Protein AF-0000000079330881 (afdb_homodimer)

Foldseek 3Di:
DPPPPPPPPPPCPLVQPCPPPVDPPPPPPPPPPPPPPPDVQAFDADDFPDDAADDPVPAAKWFFDEWFADPVPDDPPDHSHDDDFQFGMWGAHPPFWTFDTQGVPDGTPRPHTDPQWTDHVQWIAGNPSNDTWGWDWDDDPNWIKIWTWDCDCCCRVVNDGTITTIIGGDD/DPPPPPPPPPPPPLVQPPPPPVDPPPPPPPPPPPPPPPDVQAFDADDFPDDAADDPVPAAKWFFDEWFADPVPDDPPDHSHPDDFQFGMWGAHPPFWTFDTQGVPDGTPRPHTDPQWTDHVQWIAGNPSNDTWGWDWDDDPNWIKIWTFDCDCCCRVVNDGTITTIIGGDD

Structure (mmCIF, N/CA/C/O backbone):
data_AF-0000000079330881-model_v1
#
loop_
_entity.id
_entity.type
_entity.pdbx_description
1 polymer 'Uncharacterized protein'
#
loop_
_atom_site.group_PDB
_atom_site.id
_atom_site.type_symbol
_atom_site.label_atom_id
_atom_site.label_alt_id
_atom_site.label_comp_id
_atom_site.label_asym_id
_atom_site.label_entity_id
_atom_site.label_seq_id
_atom_site.pdbx_PDB_ins_code
_atom_site.Cartn_x
_atom_site.Cartn_y
_atom_site.Cartn_z
_atom_site.occupancy
_atom_site.B_iso_or_equiv
_atom_site.auth_seq_id
_atom_site.auth_comp_id
_atom_site.auth_asym_id
_atom_site.auth_atom_id
_atom_site.pdbx_PDB_model_num
ATOM 1 N N . MET A 1 1 ? -28.094 53.656 -13.836 1 27.55 1 MET A N 1
ATOM 2 C CA . MET A 1 1 ? -26.906 53.156 -14.539 1 27.55 1 MET A CA 1
ATOM 3 C C . MET A 1 1 ? -26.5 51.781 -14.055 1 27.55 1 MET A C 1
ATOM 5 O O . MET A 1 1 ? -26.219 51.594 -12.867 1 27.55 1 MET A O 1
ATOM 9 N N . ILE A 1 2 ? -27 50.656 -14.68 1 33.59 2 ILE A N 1
ATOM 10 C CA . ILE A 1 2 ? -27.016 49.219 -14.352 1 33.59 2 ILE A CA 1
ATOM 11 C C . ILE A 1 2 ? -25.609 48.656 -14.469 1 33.59 2 ILE A C 1
ATOM 13 O O . ILE A 1 2 ? -25.016 48.656 -15.555 1 33.59 2 ILE A O 1
ATOM 17 N N . LYS A 1 3 ? -24.719 48.844 -13.461 1 29.86 3 LYS A N 1
ATOM 18 C CA . LYS A 1 3 ? -23.344 48.375 -13.516 1 29.86 3 LYS A CA 1
ATOM 19 C C . LYS A 1 3 ? -23.266 46.906 -13.891 1 29.86 3 LYS A C 1
ATOM 21 O O . LYS A 1 3 ? -24.016 46.094 -13.352 1 29.86 3 LYS A O 1
ATOM 26 N N . ASP A 1 4 ? -22.844 46.562 -15.086 1 28.25 4 ASP A N 1
ATOM 27 C CA . ASP A 1 4 ? -22.531 45.281 -15.711 1 28.25 4 ASP A CA 1
ATOM 28 C C . ASP A 1 4 ? -21.594 44.469 -14.836 1 28.25 4 ASP A C 1
ATOM 30 O O . ASP A 1 4 ? -20.484 44.906 -14.508 1 28.25 4 ASP A O 1
ATOM 34 N N . PHE A 1 5 ? -22.078 43.781 -13.805 1 29.73 5 PHE A N 1
ATOM 35 C CA . PHE A 1 5 ? -21.391 42.812 -12.969 1 29.73 5 PHE A CA 1
ATOM 36 C C . PHE A 1 5 ? -20.625 41.812 -13.812 1 29.73 5 PHE A C 1
ATOM 38 O O . PHE A 1 5 ? -21.219 41 -14.555 1 29.73 5 PHE A O 1
ATOM 45 N N . LYS A 1 6 ? -19.469 42.219 -14.375 1 26.97 6 LYS A N 1
ATOM 46 C CA . LYS A 1 6 ? -18.547 41.344 -15.07 1 26.97 6 LYS A CA 1
ATOM 47 C C . LYS A 1 6 ? -18.281 40.062 -14.258 1 26.97 6 LYS A C 1
ATOM 49 O O . LYS A 1 6 ? -17.719 40.156 -13.164 1 26.97 6 LYS A O 1
ATOM 54 N N . LYS A 1 7 ? -19.172 39.125 -14.266 1 29.62 7 LYS A N 1
ATOM 55 C CA . LYS A 1 7 ? -19.016 37.781 -13.695 1 29.62 7 LYS A CA 1
ATOM 56 C C . LYS A 1 7 ? -17.703 37.125 -14.156 1 29.62 7 LYS A C 1
ATOM 58 O O . LYS A 1 7 ? -17.5 36.906 -15.344 1 29.62 7 LYS A O 1
ATOM 63 N N . SER A 1 8 ? -16.531 37.656 -13.625 1 28.62 8 SER A N 1
ATOM 64 C CA . SER A 1 8 ? -15.281 36.938 -13.859 1 28.62 8 SER A CA 1
ATOM 65 C C . SER A 1 8 ? -15.445 35.438 -13.594 1 28.62 8 SER A C 1
ATOM 67 O O . SER A 1 8 ? -15.914 35.031 -12.531 1 28.62 8 SER A O 1
ATOM 69 N N . THR A 1 9 ? -15.898 34.75 -14.555 1 27.34 9 THR A N 1
ATOM 70 C CA . THR A 1 9 ? -15.953 33.281 -14.594 1 27.34 9 THR A CA 1
ATOM 71 C C . THR A 1 9 ? -14.609 32.688 -14.18 1 27.34 9 THR A C 1
ATOM 73 O O . THR A 1 9 ? -13.617 32.812 -14.898 1 27.34 9 THR A O 1
ATOM 76 N N . LYS A 1 10 ? -14.219 32.969 -12.93 1 28.72 10 LYS A N 1
ATOM 77 C CA . LYS A 1 10 ? -13.062 32.219 -12.445 1 28.72 10 LYS A CA 1
ATOM 78 C C . LYS A 1 10 ? -13.156 30.75 -12.82 1 28.72 10 LYS A C 1
ATOM 80 O O . LYS A 1 10 ? -14.133 30.078 -12.477 1 28.72 10 LYS A O 1
ATOM 85 N N . ARG A 1 11 ? -12.75 30.516 -14.008 1 26.64 11 ARG A N 1
ATOM 86 C CA . ARG A 1 11 ? -12.516 29.141 -14.453 1 26.64 11 ARG A CA 1
ATOM 87 C C . ARG A 1 11 ? -11.734 28.344 -13.406 1 26.64 11 ARG A C 1
ATOM 89 O O . ARG A 1 11 ? -10.594 28.688 -13.094 1 26.64 11 ARG A O 1
ATOM 96 N N . LEU A 1 12 ? -12.461 28.016 -12.344 1 23.44 12 LEU A N 1
ATOM 97 C CA . LEU A 1 12 ? -11.898 27.047 -11.398 1 23.44 12 LEU A CA 1
ATOM 98 C C . LEU A 1 12 ? -11.305 25.859 -12.133 1 23.44 12 LEU A C 1
ATOM 100 O O . LEU A 1 12 ? -12.016 25.141 -12.836 1 23.44 12 LEU A O 1
ATOM 104 N N . TYR A 1 13 ? -10.203 26.188 -12.719 1 22.25 13 TYR A N 1
ATOM 105 C CA . TYR A 1 13 ? -9.43 25.047 -13.234 1 22.25 13 TYR A CA 1
ATOM 106 C C . TYR A 1 13 ? -9.203 24 -12.148 1 22.25 13 TYR A C 1
ATOM 108 O O . TYR A 1 13 ? -8.562 24.281 -11.141 1 22.25 13 TYR A O 1
ATOM 116 N N . ALA A 1 14 ? -10.344 23.484 -11.703 1 22.33 14 ALA A N 1
ATOM 117 C CA . ALA A 1 14 ? -10.156 22.344 -10.82 1 22.33 14 ALA A CA 1
ATOM 118 C C . ALA A 1 14 ? -9.164 21.344 -11.414 1 22.33 14 ALA A C 1
ATOM 120 O O . ALA A 1 14 ? -9.367 20.844 -12.516 1 22.33 14 ALA A O 1
ATOM 121 N N . LEU A 1 15 ? -7.934 21.641 -11.25 1 21.62 15 LEU A N 1
ATOM 122 C CA . LEU A 1 15 ? -6.859 20.703 -11.539 1 21.62 15 LEU A CA 1
ATOM 123 C C . LEU A 1 15 ? -7.176 19.328 -10.961 1 21.62 15 LEU A C 1
ATOM 125 O O . LEU A 1 15 ? -7.344 19.188 -9.75 1 21.62 15 LEU A O 1
ATOM 129 N N . ALA A 1 16 ? -8.125 18.656 -11.602 1 23.44 16 ALA A N 1
ATOM 130 C CA . ALA A 1 16 ? -8.391 17.25 -11.305 1 23.44 16 ALA A CA 1
ATOM 131 C C . ALA A 1 16 ? -7.094 16.484 -11.047 1 23.44 16 ALA A C 1
ATOM 133 O O . ALA A 1 16 ? -6.168 16.516 -11.859 1 23.44 16 ALA A O 1
ATOM 134 N N . ALA A 1 17 ? -6.707 16.5 -9.883 1 24.16 17 ALA A N 1
ATOM 135 C CA . ALA A 1 17 ? -5.652 15.586 -9.445 1 24.16 17 ALA A CA 1
ATOM 136 C C . ALA A 1 17 ? -5.852 14.195 -10.031 1 24.16 17 ALA A C 1
ATOM 138 O O . ALA A 1 17 ? -6.93 13.609 -9.906 1 24.16 17 ALA A O 1
ATOM 139 N N . ALA A 1 18 ? -5.293 14.016 -11.141 1 24.94 18 ALA A N 1
ATOM 140 C CA . ALA A 1 18 ? -5.25 12.758 -11.883 1 24.94 18 ALA A CA 1
ATOM 141 C C . ALA A 1 18 ? -4.926 11.594 -10.953 1 24.94 18 ALA A C 1
ATOM 143 O O . ALA A 1 18 ? -3.83 11.523 -10.391 1 24.94 18 ALA A O 1
ATOM 144 N N . CYS A 1 19 ? -5.82 11.234 -10.039 1 24.98 19 CYS A N 1
ATOM 145 C CA . CYS A 1 19 ? -5.695 9.891 -9.5 1 24.98 19 CYS A CA 1
ATOM 146 C C . CYS A 1 19 ? -5.441 8.875 -10.609 1 24.98 19 CYS A C 1
ATOM 148 O O . CYS A 1 19 ? -6.184 8.828 -11.594 1 24.98 19 CYS A O 1
ATOM 150 N N . LEU A 1 20 ? -4.188 8.555 -10.766 1 27.09 20 LEU A N 1
ATOM 151 C CA . LEU A 1 20 ? -3.771 7.523 -11.711 1 27.09 20 LEU A CA 1
ATOM 152 C C . LEU A 1 20 ? -4.676 6.297 -11.617 1 27.09 20 LEU A C 1
ATOM 154 O O . LEU A 1 20 ? -4.43 5.402 -10.805 1 27.09 20 LEU A O 1
ATOM 158 N N . ILE A 1 21 ? -5.988 6.473 -11.469 1 26.8 21 ILE A N 1
ATOM 159 C CA . ILE A 1 21 ? -6.793 5.297 -11.797 1 26.8 21 ILE A CA 1
ATOM 160 C C . ILE A 1 21 ? -6.57 4.91 -13.258 1 26.8 21 ILE A C 1
ATOM 162 O O . ILE A 1 21 ? -6.754 5.73 -14.156 1 26.8 21 ILE A O 1
ATOM 166 N N . ILE A 1 22 ? -5.805 3.838 -13.5 1 27.41 22 ILE A N 1
ATOM 167 C CA . ILE A 1 22 ? -5.625 3.268 -14.836 1 27.41 22 ILE A CA 1
ATOM 168 C C . ILE A 1 22 ? -6.988 2.98 -15.461 1 27.41 22 ILE A C 1
ATOM 170 O O . ILE A 1 22 ? -7.699 2.068 -15.023 1 27.41 22 ILE A O 1
ATOM 174 N N . SER A 1 23 ? -7.895 3.898 -15.594 1 25.72 23 SER A N 1
ATOM 175 C CA . SER A 1 23 ? -9.055 3.588 -16.438 1 25.72 23 SER A CA 1
ATOM 176 C C . SER A 1 23 ? -8.625 3.18 -17.844 1 25.72 23 SER A C 1
ATOM 178 O O . SER A 1 23 ? -7.695 3.76 -18.406 1 25.72 23 SER A O 1
ATOM 180 N N . GLY A 1 24 ? -8.922 1.934 -18.328 1 25.19 24 GLY A N 1
ATOM 181 C CA . GLY A 1 24 ? -8.773 1.275 -19.625 1 25.19 24 GLY A CA 1
ATOM 182 C C . GLY A 1 24 ? -9.359 2.074 -20.766 1 25.19 24 GLY A C 1
ATOM 183 O O . GLY A 1 24 ? -9.578 1.539 -21.859 1 25.19 24 GLY A O 1
ATOM 184 N N . GLY A 1 25 ? -9.914 3.197 -20.672 1 25.84 25 GLY A N 1
ATOM 185 C CA . GLY A 1 25 ? -10.305 3.656 -21.984 1 25.84 25 GLY A CA 1
ATOM 186 C C . GLY A 1 25 ? -9.133 3.797 -22.938 1 25.84 25 GLY A C 1
ATOM 187 O O . GLY A 1 25 ? -8.102 4.375 -22.594 1 25.84 25 GLY A O 1
ATOM 188 N N . ALA A 1 26 ? -8.961 2.869 -24.016 1 25.66 26 ALA A N 1
ATOM 189 C CA . ALA A 1 26 ? -8.156 2.867 -25.234 1 25.66 26 ALA A CA 1
ATOM 190 C C . ALA A 1 26 ? -8.227 4.219 -25.938 1 25.66 26 ALA A C 1
ATOM 192 O O . ALA A 1 26 ? -8.945 4.375 -26.922 1 25.66 26 ALA A O 1
ATOM 193 N N . SER A 1 27 ? -8.562 5.305 -25.438 1 25.41 27 SER A N 1
ATOM 194 C CA . SER A 1 27 ? -8.242 6.258 -26.5 1 25.41 27 SER A CA 1
ATOM 195 C C . SER A 1 27 ? -6.777 6.164 -26.906 1 25.41 27 SER A C 1
ATOM 197 O O . SER A 1 27 ? -5.898 6.031 -26.047 1 25.41 27 SER A O 1
ATOM 199 N N . LEU A 1 28 ? -6.359 5.758 -28.297 1 24.8 28 LEU A N 1
ATOM 200 C CA . LEU A 1 28 ? -5.191 5.719 -29.172 1 24.8 28 LEU A CA 1
ATOM 201 C C . LEU A 1 28 ? -4.32 6.957 -28.969 1 24.8 28 LEU A C 1
ATOM 203 O O . LEU A 1 28 ? -4.207 7.793 -29.859 1 24.8 28 LEU A O 1
ATOM 207 N N . ILE A 1 29 ? -4.555 7.828 -28.094 1 24.44 29 ILE A N 1
ATOM 208 C CA . ILE A 1 29 ? -3.545 8.867 -28.281 1 24.44 29 ILE A CA 1
ATOM 209 C C . ILE A 1 29 ? -2.15 8.258 -28.156 1 24.44 29 ILE A C 1
ATOM 211 O O . ILE A 1 29 ? -1.917 7.398 -27.297 1 24.44 29 ILE A O 1
ATOM 215 N N . GLY A 1 30 ? -1.282 8.211 -29.266 1 25.12 30 GLY A N 1
ATOM 216 C CA . GLY A 1 30 ? 0.153 8.039 -29.422 1 25.12 30 GLY A CA 1
ATOM 217 C C . GLY A 1 30 ? 0.945 8.5 -28.203 1 25.12 30 GLY A C 1
ATOM 218 O O . GLY A 1 30 ? 1.496 9.602 -28.203 1 25.12 30 GLY A O 1
ATOM 219 N N . ALA A 1 31 ? 0.307 8.516 -27.094 1 25.31 31 ALA A N 1
ATOM 220 C CA . ALA A 1 31 ? 1.157 9.031 -26.016 1 25.31 31 ALA A CA 1
ATOM 221 C C . ALA A 1 31 ? 2.416 8.18 -25.859 1 25.31 31 ALA A C 1
ATOM 223 O O . ALA A 1 31 ? 2.338 6.953 -25.766 1 25.31 31 ALA A O 1
ATOM 224 N N . LYS A 1 32 ? 3.5 8.602 -26.453 1 24.58 32 LYS A N 1
ATOM 225 C CA . LYS A 1 32 ? 4.879 8.164 -26.234 1 24.58 32 LYS A CA 1
ATOM 226 C C . LYS A 1 32 ? 5.125 7.797 -24.781 1 24.58 32 LYS A C 1
ATOM 228 O O . LYS A 1 32 ? 4.953 8.625 -23.891 1 24.58 32 LYS A O 1
ATOM 233 N N . VAL A 1 33 ? 4.656 6.684 -24.375 1 26.45 33 VAL A N 1
ATOM 234 C CA . VAL A 1 33 ? 5.18 6.137 -23.141 1 26.45 33 VAL A CA 1
ATOM 235 C C . VAL A 1 33 ? 6.664 6.469 -23 1 26.45 33 VAL A C 1
ATOM 237 O O . VAL A 1 33 ? 7.477 6.055 -23.828 1 26.45 33 VAL 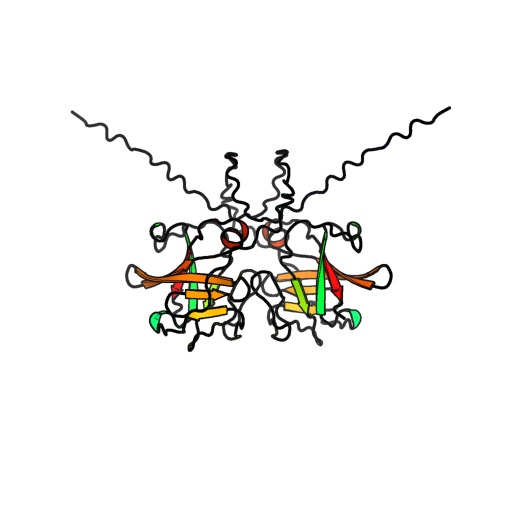A O 1
ATOM 240 N N . TYR A 1 34 ? 7.027 7.723 -22.828 1 24.56 34 TYR A N 1
ATOM 241 C CA . TYR A 1 34 ? 8.422 8.023 -22.547 1 24.56 34 TYR A CA 1
ATOM 242 C C . TYR A 1 34 ? 9 7.031 -21.531 1 24.56 34 TYR A C 1
ATOM 244 O O . TYR A 1 34 ? 8.484 6.895 -20.422 1 24.56 34 TYR A O 1
ATOM 252 N N . ALA A 1 35 ? 9.281 5.879 -21.969 1 27.31 35 ALA A N 1
ATOM 253 C CA . ALA A 1 35 ? 10.32 5.172 -21.234 1 27.31 35 ALA A CA 1
ATOM 254 C C . ALA A 1 35 ? 11.391 6.137 -20.734 1 27.31 35 ALA A C 1
ATOM 256 O O . ALA A 1 35 ? 12.164 6.684 -21.531 1 27.31 35 ALA A O 1
ATOM 257 N N . SER A 1 36 ? 11.094 7.184 -19.953 1 29.03 36 SER A N 1
ATOM 258 C CA . SER A 1 36 ? 12.258 7.941 -19.484 1 29.03 36 SER A CA 1
ATOM 259 C C . SER A 1 36 ? 13.367 7.016 -19.016 1 29.03 36 SER A C 1
ATOM 261 O O . SER A 1 36 ? 13.148 6.145 -18.172 1 29.03 36 SER A O 1
ATOM 263 N N . THR A 1 37 ? 14.172 6.406 -19.797 1 33.19 37 THR A N 1
ATOM 264 C CA . THR A 1 37 ? 15.539 6.137 -19.375 1 33.19 37 THR A CA 1
ATOM 265 C C . THR A 1 37 ? 15.969 7.102 -18.266 1 33.19 37 THR A C 1
ATOM 267 O O . THR A 1 37 ? 16.656 8.086 -18.531 1 33.19 37 THR A O 1
ATOM 270 N N . THR A 1 38 ? 15.062 7.836 -17.625 1 34.72 38 THR A N 1
ATOM 271 C CA . THR A 1 38 ? 15.703 8.758 -16.688 1 34.72 38 THR A CA 1
ATOM 272 C C . THR A 1 38 ? 16.844 8.078 -15.938 1 34.72 38 THR A C 1
ATOM 274 O O . THR A 1 38 ? 16.703 6.922 -15.523 1 34.72 38 THR A O 1
ATOM 277 N N . SER A 1 39 ? 18.062 8.516 -16.047 1 35.38 39 SER A N 1
ATOM 278 C CA . SER A 1 39 ? 19.141 8.5 -15.07 1 35.38 39 SER A CA 1
ATOM 279 C C . SER A 1 39 ? 18.625 8.164 -13.68 1 35.38 39 SER A C 1
ATOM 281 O O . SER A 1 39 ? 17.453 8.406 -13.375 1 35.38 39 SER A O 1
ATOM 283 N N . ILE A 1 40 ? 19.062 7.195 -12.992 1 41.78 40 ILE A N 1
ATOM 284 C CA . ILE A 1 40 ? 18.922 7.031 -11.555 1 41.78 40 ILE A CA 1
ATOM 285 C C . ILE A 1 40 ? 18.547 8.367 -10.914 1 41.78 40 ILE A C 1
ATOM 287 O O . ILE A 1 40 ? 19.422 9.211 -10.672 1 41.78 40 ILE A O 1
ATOM 291 N N . GLU A 1 41 ? 17.703 9.195 -11.531 1 50.38 41 GLU A N 1
ATOM 292 C CA . GLU A 1 41 ? 17.359 10.453 -10.867 1 50.38 41 GLU A CA 1
ATOM 293 C C . GLU A 1 41 ? 17.188 10.258 -9.367 1 50.38 41 GLU A C 1
ATOM 295 O O . GLU A 1 41 ? 16.609 9.258 -8.93 1 50.38 41 GLU A O 1
ATOM 300 N N . SER A 1 42 ? 18.094 10.617 -8.695 1 70 42 SER A N 1
ATOM 301 C CA . SER A 1 42 ? 18.234 10.594 -7.246 1 70 42 SER A CA 1
ATOM 302 C C . SER A 1 42 ? 16.922 10.945 -6.555 1 70 42 SER A C 1
ATOM 304 O O . SER A 1 42 ? 16.266 11.922 -6.926 1 70 42 SER A O 1
ATOM 306 N N . LYS A 1 43 ? 16.234 9.945 -6.023 1 84.75 43 LYS A N 1
ATOM 307 C CA . LYS A 1 43 ? 15.078 10.141 -5.164 1 84.75 43 LYS A CA 1
ATOM 308 C C . LYS A 1 43 ? 15.312 11.273 -4.172 1 84.75 43 LYS A C 1
ATOM 310 O O . LYS A 1 43 ? 16.375 11.352 -3.547 1 84.75 43 LYS A O 1
ATOM 315 N N . ILE A 1 44 ? 14.492 12.312 -4.254 1 92.12 44 ILE A N 1
ATOM 316 C CA . ILE A 1 44 ? 14.531 13.352 -3.236 1 92.12 44 ILE A CA 1
ATOM 317 C C . ILE A 1 44 ? 14.477 12.727 -1.847 1 92.12 44 ILE A C 1
ATOM 319 O O . ILE A 1 44 ? 13.688 11.812 -1.603 1 92.12 44 ILE A O 1
ATOM 323 N N . GLN A 1 45 ? 15.391 13.125 -1.021 1 95.44 45 GLN A N 1
ATOM 324 C CA . GLN A 1 45 ? 15.406 12.711 0.377 1 95.44 45 GLN A CA 1
ATOM 325 C C . GLN A 1 45 ? 15.297 13.914 1.312 1 95.44 45 GLN A C 1
ATOM 327 O O . GLN A 1 45 ? 15.992 14.914 1.134 1 95.44 45 GLN A O 1
ATOM 332 N N . ASP A 1 46 ? 14.43 13.805 2.252 1 97.62 46 ASP A N 1
ATOM 333 C CA . ASP A 1 46 ? 14.297 14.852 3.262 1 97.62 46 ASP A CA 1
ATOM 334 C C . ASP A 1 46 ? 15.25 14.609 4.434 1 97.62 46 ASP A C 1
ATOM 336 O O . ASP A 1 46 ? 15.797 13.516 4.578 1 97.62 46 ASP A O 1
ATOM 340 N N . LYS A 1 47 ? 15.461 15.766 5.176 1 97.81 47 LYS A N 1
ATOM 341 C CA . LYS A 1 47 ? 15.945 15.562 6.539 1 97.81 47 LYS A CA 1
ATOM 342 C C . LYS A 1 47 ? 14.922 14.797 7.375 1 97.81 47 LYS A C 1
ATOM 344 O O . LYS A 1 47 ? 13.75 15.172 7.438 1 97.81 47 LYS A O 1
ATOM 349 N N . ILE A 1 48 ? 15.414 13.703 8.031 1 97.88 48 ILE A N 1
ATOM 350 C CA . ILE A 1 48 ? 14.438 12.891 8.75 1 97.88 48 ILE A CA 1
ATOM 351 C C . ILE A 1 48 ? 14.906 12.672 10.188 1 97.88 48 ILE A C 1
ATOM 353 O O . ILE A 1 48 ? 14.266 11.945 10.953 1 97.88 48 ILE A O 1
ATOM 357 N N . ASP A 1 49 ? 15.953 13.25 10.555 1 97.44 49 ASP A N 1
ATOM 358 C CA . ASP A 1 49 ? 16.516 13.031 11.883 1 97.44 49 ASP A CA 1
ATOM 359 C C . ASP A 1 49 ? 16.062 14.117 12.859 1 97.44 49 ASP A C 1
ATOM 361 O O . ASP A 1 49 ? 16.891 14.734 13.539 1 97.44 49 ASP A O 1
ATOM 365 N N . TYR A 1 50 ? 14.883 14.336 13.008 1 98.19 50 TYR A N 1
ATOM 366 C CA . TYR A 1 50 ? 14.32 15.281 13.969 1 98.19 50 TYR A CA 1
ATOM 367 C C . TYR A 1 50 ? 14.266 14.68 15.367 1 98.19 50 TYR A C 1
ATOM 369 O O . TYR A 1 50 ? 13.953 13.5 15.531 1 98.19 50 TYR A O 1
ATOM 377 N N . PRO A 1 51 ? 14.562 15.477 16.344 1 98.19 51 PRO A N 1
ATOM 378 C CA . PRO A 1 51 ? 14.25 14.992 17.688 1 98.19 51 PRO A CA 1
ATOM 379 C C . PRO A 1 51 ? 12.758 14.828 17.938 1 98.19 51 PRO A C 1
ATOM 381 O O . PRO A 1 51 ? 11.945 15.562 17.359 1 98.19 51 PRO A O 1
ATOM 384 N N . PHE A 1 52 ? 12.445 13.883 18.828 1 98.62 52 PHE A N 1
ATOM 385 C CA . PHE A 1 52 ? 11.039 13.672 19.141 1 98.62 52 PHE A CA 1
ATOM 386 C C . PHE A 1 52 ? 10.5 14.805 20 1 98.62 52 PHE A C 1
ATOM 388 O O . PHE A 1 52 ? 11.07 15.109 21.047 1 98.62 52 PHE A O 1
ATOM 395 N N . LEU A 1 53 ? 9.562 15.438 19.547 1 98.75 53 LEU A N 1
ATOM 396 C CA . LEU A 1 53 ? 8.734 16.375 20.297 1 98.75 53 LEU A CA 1
ATOM 397 C C . LEU A 1 53 ? 7.281 15.914 20.328 1 98.75 53 LEU A C 1
ATOM 399 O O . LEU A 1 53 ? 6.691 15.648 19.281 1 98.75 53 LEU A O 1
ATOM 403 N N . ASN A 1 54 ? 6.773 15.773 21.547 1 98.5 54 ASN A N 1
ATOM 404 C CA . ASN A 1 54 ? 5.41 15.273 21.688 1 98.5 54 ASN A CA 1
ATOM 405 C C . ASN A 1 54 ? 4.387 16.281 21.172 1 98.5 54 ASN A C 1
ATOM 407 O O . ASN A 1 54 ? 4.613 17.5 21.25 1 98.5 54 ASN A O 1
ATOM 411 N N . ASP A 1 55 ? 3.279 15.828 20.672 1 98.25 55 ASP A N 1
ATOM 412 C CA . ASP A 1 55 ? 2.08 16.578 20.297 1 98.25 55 ASP A CA 1
ATOM 413 C C . ASP A 1 55 ? 0.818 15.82 20.719 1 98.25 55 ASP A C 1
ATOM 415 O O . ASP A 1 55 ? 0.322 14.969 19.984 1 98.25 55 ASP A O 1
ATOM 419 N N . SER A 1 56 ? 0.339 16.172 21.828 1 97.25 56 SER A N 1
ATOM 420 C CA . SER A 1 56 ? -0.796 15.438 22.391 1 97.25 56 SER A CA 1
ATOM 421 C C . SER A 1 56 ? -2.029 15.57 21.5 1 97.25 56 SER A C 1
ATOM 423 O O . SER A 1 56 ? -2.887 14.688 21.484 1 97.25 56 SER A O 1
ATOM 425 N N . GLU A 1 57 ? -2.107 16.625 20.766 1 97 57 GLU A N 1
ATOM 426 C CA . GLU A 1 57 ? -3.26 16.844 19.891 1 97 57 GLU A CA 1
ATOM 427 C C . GLU A 1 57 ? -3.232 15.891 18.703 1 97 57 GLU A C 1
ATOM 429 O O . GLU A 1 57 ? -4.277 15.578 18.125 1 97 57 GLU A O 1
ATOM 434 N N . ALA A 1 58 ? -2.072 15.461 18.359 1 98.38 58 ALA A N 1
ATOM 435 C CA . ALA A 1 58 ? -1.927 14.625 17.156 1 98.38 58 ALA A CA 1
ATOM 436 C C . ALA A 1 58 ? -2.195 13.156 17.484 1 98.38 58 ALA A C 1
ATOM 438 O O . ALA A 1 58 ? -2.533 12.375 16.594 1 98.38 58 ALA A O 1
ATOM 439 N N . VAL A 1 59 ? -2.051 12.742 18.688 1 98.31 59 VAL A N 1
ATOM 440 C CA . VAL A 1 59 ? -2.154 11.336 19.078 1 98.31 59 VAL A CA 1
ATOM 441 C C . VAL A 1 59 ? -3.59 10.852 18.891 1 98.31 59 VAL A C 1
ATOM 443 O O . VAL A 1 59 ? -4.539 11.531 19.281 1 98.31 59 VAL A O 1
ATOM 446 N N . GLY A 1 60 ? -3.756 9.727 18.266 1 98.06 60 GLY A N 1
ATOM 447 C CA . GLY A 1 60 ? -5.059 9.141 17.984 1 98.06 60 GLY A CA 1
ATOM 448 C C . GLY A 1 60 ? -5.238 8.727 16.547 1 98.06 60 GLY A C 1
ATOM 449 O O . GLY A 1 60 ? -4.293 8.781 15.75 1 98.06 60 GLY A O 1
ATOM 450 N N . LYS A 1 61 ? -6.414 8.242 16.203 1 98.31 61 LYS A N 1
ATOM 451 C CA . LYS A 1 61 ? -6.758 7.824 14.852 1 98.31 61 LYS A CA 1
ATOM 452 C C . LYS A 1 61 ? -7.328 8.984 14.047 1 98.31 61 LYS A C 1
ATOM 454 O O . LYS A 1 61 ? -8.141 9.758 14.555 1 98.31 61 LYS A O 1
ATOM 459 N N . TRP A 1 62 ? -6.867 9.141 12.875 1 98.62 62 TRP A N 1
ATOM 460 C CA . TRP A 1 62 ? -7.316 10.148 11.922 1 98.62 62 TRP A CA 1
ATOM 461 C C . TRP A 1 62 ? -7.828 9.5 10.641 1 98.62 62 TRP A C 1
ATOM 463 O O . TRP A 1 62 ? -7.145 8.664 10.047 1 98.62 62 TRP A O 1
ATOM 473 N N . GLU A 1 63 ? -8.977 9.875 10.18 1 98.12 63 GLU A N 1
ATOM 474 C CA . GLU A 1 63 ? -9.586 9.305 8.984 1 98.12 63 GLU A CA 1
ATOM 475 C C . GLU A 1 63 ? -9.609 10.32 7.84 1 98.12 63 GLU A C 1
ATOM 477 O O . GLU A 1 63 ? -9.961 11.484 8.039 1 98.12 63 GLU A O 1
ATOM 482 N N . THR A 1 64 ? -9.258 9.828 6.645 1 98.12 64 THR A N 1
ATOM 483 C CA . THR A 1 64 ? -9.219 10.703 5.48 1 98.12 64 THR A CA 1
ATOM 484 C C . THR A 1 64 ? -10.625 11.172 5.117 1 98.12 64 THR A C 1
ATOM 486 O O . THR A 1 64 ? -11.555 10.367 5.027 1 98.12 64 THR A O 1
ATOM 489 N N . VAL A 1 65 ? -10.695 12.516 4.875 1 98 65 VAL A N 1
ATOM 490 C CA . VAL A 1 65 ? -11.992 13.031 4.449 1 98 65 VAL A CA 1
ATOM 491 C C . VAL A 1 65 ? -11.852 13.742 3.109 1 98 65 VAL A C 1
ATOM 493 O O . VAL A 1 65 ? -12.844 14 2.428 1 98 65 VAL A O 1
ATOM 496 N N . ASP A 1 66 ? -10.625 14.086 2.762 1 98.44 66 ASP A N 1
ATOM 497 C CA . ASP A 1 66 ? -10.414 14.781 1.492 1 98.44 66 ASP A CA 1
ATOM 498 C C . ASP A 1 66 ? -8.938 14.742 1.09 1 98.44 66 ASP A C 1
ATOM 500 O O . ASP A 1 66 ? -8.094 14.281 1.854 1 98.44 66 ASP A O 1
ATOM 504 N N . PHE A 1 67 ? -8.648 15.086 -0.051 1 98.44 67 PHE A N 1
ATOM 505 C CA . PHE A 1 67 ? -7.328 15.273 -0.643 1 98.44 67 PHE A CA 1
ATOM 506 C C . PHE A 1 67 ? -7.285 16.547 -1.47 1 98.44 67 PHE A C 1
ATOM 508 O O . PHE A 1 67 ? -8.047 16.703 -2.426 1 98.44 67 PHE A O 1
ATOM 515 N N . VAL A 1 68 ? -6.367 17.5 -1.062 1 98.5 68 VAL A N 1
ATOM 516 C CA . VAL A 1 68 ? -6.441 18.828 -1.669 1 98.5 68 VAL A CA 1
ATOM 517 C C . VAL A 1 68 ? -5.043 19.297 -2.066 1 98.5 68 VAL A C 1
ATOM 519 O O . VAL A 1 68 ? -4.051 18.891 -1.453 1 98.5 68 VAL A O 1
ATOM 522 N N . LYS A 1 69 ? -5 20.125 -3.027 1 97.5 69 LYS A N 1
ATOM 523 C CA . LYS A 1 69 ? -3.729 20.672 -3.482 1 97.5 69 LYS A CA 1
ATOM 524 C C . LYS A 1 69 ? -3.164 21.656 -2.465 1 97.5 69 LYS A C 1
ATOM 526 O O . LYS A 1 69 ? -1.979 21.609 -2.135 1 97.5 69 LYS A O 1
ATOM 531 N N . GLU A 1 70 ? -4.035 22.578 -2.051 1 98.06 70 GLU A N 1
ATOM 532 C CA . GLU A 1 70 ? -3.705 23.562 -1.013 1 98.06 70 GLU A CA 1
ATOM 533 C C . GLU A 1 70 ? -4.652 23.438 0.178 1 98.06 70 GLU A C 1
ATOM 535 O O . GLU A 1 70 ? -5.824 23.094 0.013 1 98.06 70 GLU A O 1
ATOM 540 N N . ILE A 1 71 ? -4.148 23.719 1.35 1 97.81 71 ILE A N 1
ATOM 541 C CA . ILE A 1 71 ? -4.926 23.625 2.578 1 97.81 71 ILE A CA 1
ATOM 542 C C . ILE A 1 71 ? -6.211 24.438 2.449 1 97.81 71 ILE A C 1
ATOM 544 O O . ILE A 1 71 ? -7.285 23.984 2.859 1 97.81 71 ILE A O 1
ATOM 548 N N . ASP A 1 72 ? -6.125 25.547 1.769 1 96.94 72 ASP A N 1
ATOM 549 C CA . ASP A 1 72 ? -7.254 26.469 1.677 1 96.94 72 ASP A CA 1
ATOM 550 C C . ASP A 1 72 ? -8.305 25.953 0.699 1 96.94 72 ASP A C 1
ATOM 552 O O . ASP A 1 72 ? -9.422 26.469 0.653 1 96.94 72 ASP A O 1
ATOM 556 N N . ASP A 1 73 ? -8.023 24.922 -0.056 1 97.75 73 ASP A N 1
ATOM 557 C CA . ASP A 1 73 ? -8.984 24.328 -0.981 1 97.75 73 ASP A CA 1
ATOM 558 C C . ASP A 1 73 ? -10.008 23.484 -0.236 1 97.75 73 ASP A C 1
ATOM 560 O O . ASP A 1 73 ? -11.055 23.125 -0.789 1 97.75 73 ASP A O 1
ATOM 564 N N . PHE A 1 74 ? -9.719 23.188 0.964 1 98.5 74 PHE A N 1
ATOM 565 C CA . PHE A 1 74 ? -10.586 22.297 1.722 1 98.5 74 PHE A CA 1
ATOM 566 C C . PHE A 1 74 ? -11.852 23.016 2.17 1 98.5 74 PHE A C 1
ATOM 568 O O . PHE A 1 74 ? -11.781 24.141 2.693 1 98.5 74 PHE A O 1
ATOM 575 N N . LYS A 1 75 ? -12.945 22.359 1.945 1 97.19 75 LYS A N 1
ATOM 576 C CA . LYS A 1 75 ? -14.266 22.781 2.418 1 97.19 75 LYS A CA 1
ATOM 577 C C . LYS A 1 75 ? -14.977 21.641 3.145 1 97.19 75 LYS A C 1
ATOM 579 O O . LYS A 1 75 ? -15.375 20.656 2.525 1 97.19 75 LYS A O 1
ATOM 584 N N . PRO A 1 76 ? -15.117 21.875 4.453 1 96.19 76 PRO A N 1
ATOM 585 C CA . PRO A 1 76 ? -15.805 20.812 5.191 1 96.19 76 PRO A CA 1
ATOM 586 C C . PRO A 1 76 ? -17.141 20.438 4.559 1 96.19 76 PRO A C 1
ATOM 588 O O . PRO A 1 76 ? -17.922 21.312 4.172 1 96.19 76 PRO A O 1
ATOM 591 N N . GLY A 1 77 ? -17.328 19.141 4.375 1 93.25 77 GLY A N 1
ATOM 592 C CA . GLY A 1 77 ? -18.594 18.641 3.855 1 93.25 77 GLY A CA 1
ATOM 593 C C . GLY A 1 77 ? -18.625 18.562 2.342 1 93.25 77 GLY A C 1
ATOM 594 O O . GLY A 1 77 ? -19.562 18.016 1.763 1 93.25 77 GLY A O 1
ATOM 595 N N . GLU A 1 78 ? -17.688 19.172 1.738 1 94.81 78 GLU A N 1
ATOM 596 C CA . GLU A 1 78 ? -17.578 19.125 0.283 1 94.81 78 GLU A CA 1
ATOM 597 C C . GLU A 1 78 ? -16.25 18.516 -0.149 1 94.81 78 GLU A C 1
ATOM 599 O O . GLU A 1 78 ? -15.242 19.219 -0.25 1 94.81 78 GLU A O 1
ATOM 604 N N . LYS A 1 79 ? -16.328 17.359 -0.427 1 95.38 79 LYS A N 1
ATOM 605 C CA . LYS A 1 79 ? -15.102 16.672 -0.84 1 95.38 79 LYS A CA 1
ATOM 606 C C . LYS A 1 79 ? -14.633 17.172 -2.201 1 95.38 79 LYS A C 1
ATOM 608 O O . LYS A 1 79 ? -15.383 17.141 -3.178 1 95.38 79 LYS A O 1
ATOM 613 N N . GLN A 1 80 ? -13.383 17.609 -2.252 1 96.12 80 GLN A N 1
ATOM 614 C CA . GLN A 1 80 ? -12.805 18.172 -3.475 1 96.12 80 GLN A CA 1
ATOM 615 C C . GLN A 1 80 ? -12.266 17.062 -4.375 1 96.12 80 GLN A C 1
ATOM 617 O O . GLN A 1 80 ? -12.414 17.125 -5.598 1 96.12 80 GLN A O 1
ATOM 622 N N . TRP A 1 81 ? -11.695 16.125 -3.74 1 95.19 81 TRP A N 1
ATOM 623 C CA . TRP A 1 81 ? -11.102 15.008 -4.477 1 95.19 81 TRP A CA 1
ATOM 624 C C . TRP A 1 81 ? -12.172 14.047 -4.977 1 95.19 81 TRP A C 1
ATOM 626 O O . TRP A 1 81 ? -12.992 13.562 -4.199 1 95.19 81 TRP A O 1
ATOM 636 N N . LYS A 1 82 ? -12.055 13.695 -6.262 1 88.38 82 LYS A N 1
ATOM 637 C CA . LYS A 1 82 ? -13.094 12.875 -6.871 1 88.38 82 LYS A CA 1
ATOM 638 C C . LYS A 1 82 ? -12.617 11.438 -7.062 1 88.38 82 LYS A C 1
ATOM 640 O O . LYS A 1 82 ? -13.398 10.562 -7.441 1 88.38 82 LYS A O 1
ATOM 645 N N . GLY A 1 83 ? -11.383 11.234 -6.824 1 82.44 83 GLY A N 1
ATOM 646 C CA . GLY A 1 83 ? -10.867 9.883 -6.914 1 82.44 83 GLY A CA 1
ATOM 647 C C . GLY A 1 83 ? -11.062 9.086 -5.637 1 82.44 83 GLY A C 1
ATOM 648 O O . GLY A 1 83 ? -11.656 9.578 -4.676 1 82.44 83 GLY A O 1
ATOM 649 N N . GLY A 1 84 ? -10.75 7.793 -5.68 1 80.31 84 GLY A N 1
ATOM 650 C CA . GLY A 1 84 ? -10.742 6.984 -4.469 1 80.31 84 GLY A CA 1
ATOM 651 C C . GLY A 1 84 ? -9.68 7.418 -3.471 1 80.31 84 GLY A C 1
ATOM 652 O O . GLY A 1 84 ? -8.648 7.977 -3.855 1 80.31 84 GLY A O 1
ATOM 653 N N . ASP A 1 85 ? -10 7.203 -2.236 1 84.12 85 ASP A N 1
ATOM 654 C CA . ASP A 1 85 ? -9.008 7.48 -1.207 1 84.12 85 ASP A CA 1
ATOM 655 C C . ASP A 1 85 ? -8 6.34 -1.094 1 84.12 85 ASP A C 1
ATOM 657 O O . ASP A 1 85 ? -8.352 5.234 -0.677 1 84.12 85 ASP A O 1
ATOM 661 N N . TYR A 1 86 ? -6.824 6.605 -1.482 1 89.06 86 TYR A N 1
ATOM 662 C CA . TYR A 1 86 ? -5.785 5.605 -1.262 1 89.06 86 TYR A CA 1
ATOM 663 C C . TYR A 1 86 ? -5.48 5.457 0.223 1 89.06 86 TYR A C 1
ATOM 665 O O . TYR A 1 86 ? -5.566 4.355 0.772 1 89.06 86 TYR A O 1
ATOM 673 N N . LEU A 1 87 ? -5.059 6.535 0.873 1 96.12 87 LEU A N 1
ATOM 674 C CA . LEU A 1 87 ? -4.902 6.531 2.322 1 96.12 87 LEU A CA 1
ATOM 675 C C . LEU A 1 87 ? -6.25 6.688 3.016 1 96.12 87 LEU A C 1
ATOM 677 O O . LEU A 1 87 ? -6.922 7.707 2.85 1 96.12 87 LEU A O 1
ATOM 681 N N . LYS A 1 88 ? -6.625 5.77 3.746 1 96.81 88 LYS A N 1
ATOM 682 C CA . LYS A 1 88 ? -7.926 5.785 4.402 1 96.81 88 LYS A CA 1
ATOM 683 C C . LYS A 1 88 ? -7.824 6.352 5.816 1 96.81 88 LYS A C 1
ATOM 685 O O . LYS A 1 88 ? -8.688 7.121 6.246 1 96.81 88 LYS A O 1
ATOM 690 N N . SER A 1 89 ? -6.762 5.902 6.523 1 98.25 89 SER A N 1
ATOM 691 C CA . SER A 1 89 ? -6.57 6.414 7.875 1 98.25 89 SER A CA 1
ATOM 692 C C . SER A 1 89 ? -5.137 6.195 8.352 1 98.25 89 SER A C 1
ATOM 694 O O . SER A 1 89 ? -4.402 5.395 7.77 1 98.25 89 SER A O 1
ATOM 696 N N . ILE A 1 90 ? -4.789 6.926 9.352 1 98.56 90 ILE A N 1
ATOM 697 C CA . ILE A 1 90 ? -3.555 6.707 10.094 1 98.56 90 ILE A CA 1
ATOM 698 C C . ILE A 1 90 ? -3.859 6.684 11.594 1 98.56 90 ILE A C 1
ATOM 700 O O . ILE A 1 90 ? -4.883 7.215 12.031 1 98.56 90 ILE A O 1
ATOM 704 N N . THR A 1 91 ? -2.996 6.062 12.32 1 98.69 91 THR A N 1
ATOM 705 C CA . THR A 1 91 ? -3.078 6.031 13.773 1 98.69 91 THR A CA 1
ATOM 706 C C . THR A 1 91 ? -1.748 6.441 14.398 1 98.69 91 THR A C 1
ATOM 708 O O . THR A 1 91 ? -0.741 5.75 14.242 1 98.69 91 THR A O 1
ATOM 711 N N . ILE A 1 92 ? -1.796 7.527 14.977 1 98.56 92 ILE A N 1
ATOM 712 C CA . ILE A 1 92 ? -0.644 8.062 15.703 1 98.56 92 ILE A CA 1
ATOM 713 C C . ILE A 1 92 ? -0.668 7.57 17.141 1 98.56 92 ILE A C 1
ATOM 715 O O . ILE A 1 92 ? -1.639 7.805 17.875 1 98.56 92 ILE A O 1
ATOM 719 N N . ILE A 1 93 ? 0.351 6.941 17.531 1 98.25 93 ILE A N 1
ATOM 720 C CA . ILE A 1 93 ? 0.485 6.348 18.859 1 98.25 93 ILE A CA 1
ATOM 721 C C . ILE A 1 93 ? 1.512 7.133 19.672 1 98.25 93 ILE A C 1
ATOM 723 O O . ILE A 1 93 ? 2.332 7.863 19.109 1 98.25 93 ILE A O 1
ATOM 727 N N . GLN A 1 94 ? 1.433 7.051 20.953 1 97.31 94 GLN A N 1
ATOM 728 C CA . GLN A 1 94 ? 2.338 7.766 21.844 1 97.31 94 GLN A CA 1
ATOM 729 C C . GLN A 1 94 ? 3.793 7.398 21.562 1 97.31 94 GLN A C 1
ATOM 731 O O . GLN A 1 94 ? 4.066 6.387 20.906 1 97.31 94 GLN A O 1
ATOM 736 N N . ASP A 1 95 ? 4.688 8.344 21.891 1 97.56 95 ASP A N 1
ATOM 737 C CA . ASP A 1 95 ? 6.133 8.141 21.922 1 97.56 95 ASP A CA 1
ATOM 738 C C . ASP A 1 95 ? 6.695 7.957 20.516 1 97.56 95 ASP A C 1
ATOM 740 O O . ASP A 1 95 ? 7.609 7.156 20.297 1 97.56 95 ASP A O 1
ATOM 744 N N . GLY A 1 96 ? 6.074 8.547 19.531 1 98.38 96 GLY A N 1
ATOM 745 C CA . GLY A 1 96 ? 6.637 8.617 18.203 1 98.38 96 GLY A CA 1
ATOM 746 C C . GLY A 1 96 ? 6.312 7.398 17.359 1 98.38 96 GLY A C 1
ATOM 747 O O . GLY A 1 96 ? 6.84 7.242 16.25 1 98.38 96 GLY A O 1
ATOM 748 N N . LYS A 1 97 ? 5.445 6.57 17.844 1 98.38 97 LYS A N 1
ATOM 749 C CA . LYS A 1 97 ? 5.109 5.336 17.141 1 98.38 97 LYS A CA 1
ATOM 750 C C . LYS A 1 97 ? 3.816 5.492 16.344 1 98.38 97 LYS A C 1
ATOM 752 O O . LYS A 1 97 ? 2.961 6.312 16.703 1 98.38 97 LYS A O 1
ATOM 757 N N . MET A 1 98 ? 3.771 4.73 15.297 1 98.19 98 MET A N 1
ATOM 758 C CA . MET A 1 98 ? 2.555 4.703 14.492 1 98.19 98 MET A CA 1
ATOM 759 C C . MET A 1 98 ? 2.148 3.271 14.164 1 98.19 98 MET A C 1
ATOM 761 O O . MET A 1 98 ? 3.004 2.395 14.031 1 98.19 98 MET A O 1
ATOM 765 N N . ALA A 1 99 ? 0.869 3.041 14.016 1 97.62 99 ALA A N 1
ATOM 766 C CA . ALA A 1 99 ? 0.394 1.783 13.445 1 97.62 99 ALA A CA 1
ATOM 767 C C . ALA A 1 99 ? 0.541 1.782 11.93 1 97.62 99 ALA A C 1
ATOM 769 O O . ALA A 1 99 ? 0.711 2.838 11.312 1 97.62 99 ALA A O 1
ATOM 770 N N . GLN A 1 100 ? 0.487 0.565 11.344 1 96.06 100 GLN A N 1
ATOM 771 C CA . GLN A 1 100 ? 0.383 0.489 9.891 1 96.06 100 GLN A CA 1
ATOM 772 C C . GLN A 1 100 ? -0.779 1.335 9.383 1 96.06 100 GLN A C 1
ATOM 774 O O . GLN A 1 100 ? -1.883 1.28 9.93 1 96.06 100 GLN A O 1
ATOM 779 N N . PRO A 1 101 ? -0.475 2.148 8.375 1 96.75 101 PRO A N 1
ATOM 780 C CA . PRO A 1 101 ? -1.592 2.91 7.809 1 96.75 101 PRO A CA 1
ATOM 781 C C . PRO A 1 101 ? -2.627 2.021 7.125 1 96.75 101 PRO A C 1
ATOM 783 O O . PRO A 1 101 ? -2.291 0.94 6.637 1 96.75 101 PRO A O 1
ATOM 786 N N . ASP A 1 102 ? -3.82 2.49 7.184 1 96.44 102 ASP A N 1
ATOM 787 C CA . ASP A 1 102 ? -4.883 1.862 6.402 1 96.44 102 ASP A CA 1
ATOM 788 C C . ASP A 1 102 ? -4.945 2.441 4.992 1 96.44 102 ASP A C 1
ATOM 790 O O . ASP A 1 102 ? -5.301 3.607 4.809 1 96.44 102 ASP A O 1
ATOM 794 N N . VAL A 1 103 ? -4.559 1.639 4.059 1 93.94 103 VAL A N 1
ATOM 795 C CA . VAL A 1 103 ? -4.566 2.105 2.678 1 93.94 103 VAL A CA 1
ATOM 796 C C . VAL A 1 103 ? -5.406 1.164 1.818 1 93.94 103 VAL A C 1
ATOM 798 O O . VAL A 1 103 ? -5.715 0.045 2.232 1 93.94 103 VAL A O 1
ATOM 801 N N . GLN A 1 104 ? -5.758 1.668 0.687 1 87.56 104 GLN A N 1
ATOM 802 C CA . GLN A 1 104 ? -6.527 0.843 -0.241 1 87.56 104 GLN A CA 1
ATOM 803 C C . GLN A 1 104 ? -5.805 -0.47 -0.534 1 87.56 104 GLN A C 1
ATOM 805 O O . GLN A 1 104 ? -4.625 -0.472 -0.887 1 87.56 104 GLN A O 1
ATOM 810 N N . GLY A 1 105 ? -6.445 -1.544 -0.325 1 85 105 GLY A N 1
ATOM 811 C CA . GLY A 1 105 ? -5.93 -2.863 -0.651 1 85 105 GLY A CA 1
ATOM 812 C C . GLY A 1 105 ? -5.09 -3.467 0.46 1 85 105 GLY A C 1
ATOM 813 O O . GLY A 1 105 ? -4.727 -4.645 0.401 1 85 105 GLY A O 1
ATOM 814 N N . MET A 1 106 ? -4.777 -2.699 1.456 1 92 106 MET A N 1
ATOM 815 C CA . MET A 1 106 ? -4.02 -3.164 2.611 1 92 106 MET A CA 1
ATOM 816 C C . MET A 1 106 ? -4.578 -2.58 3.904 1 92 106 MET A C 1
ATOM 818 O O . MET A 1 106 ? -4.02 -1.625 4.449 1 92 106 MET A O 1
ATOM 822 N N . PRO A 1 107 ? -5.613 -3.193 4.371 1 93.75 107 PRO A N 1
ATOM 823 C CA . PRO A 1 107 ? -6.219 -2.684 5.605 1 93.75 107 PRO A CA 1
ATOM 824 C C . PRO A 1 107 ? -5.309 -2.84 6.82 1 93.75 107 PRO A C 1
ATOM 826 O O . PRO A 1 107 ? -4.477 -3.748 6.859 1 93.75 107 PRO A O 1
ATOM 829 N N . SER A 1 108 ? -5.434 -1.914 7.688 1 94.25 108 SER A N 1
ATOM 830 C CA . SER A 1 108 ? -4.711 -1.902 8.953 1 94.25 108 SER A CA 1
ATOM 831 C C . SER A 1 108 ? -5.609 -2.318 10.109 1 94.25 108 SER A C 1
ATOM 833 O O . SER A 1 108 ? -6.805 -2.018 10.117 1 94.25 108 SER A O 1
ATOM 835 N N . ASP A 1 109 ? -5.031 -3 11.094 1 92.38 109 ASP A N 1
ATOM 836 C CA . ASP A 1 109 ? -5.766 -3.25 12.336 1 92.38 109 ASP A CA 1
ATOM 837 C C . ASP A 1 109 ? -5.59 -2.098 13.32 1 92.38 109 ASP A C 1
ATOM 839 O O . ASP A 1 109 ? -6.062 -2.168 14.453 1 92.38 109 ASP A O 1
ATOM 843 N N . GLU A 1 110 ? -4.914 -1.101 12.938 1 92.88 110 GLU A N 1
ATOM 844 C CA . GLU A 1 110 ? -4.727 0.15 13.664 1 92.88 110 GLU A CA 1
ATOM 845 C C . GLU A 1 110 ? -3.928 -0.071 14.945 1 92.88 110 GLU A C 1
ATOM 847 O O . GLU A 1 110 ? -3.877 0.805 15.812 1 92.88 110 GLU A O 1
ATOM 852 N N . LYS A 1 111 ? -3.314 -1.276 15.094 1 93.12 111 LYS A N 1
ATOM 853 C CA . LYS A 1 111 ? -2.572 -1.616 16.297 1 93.12 111 LYS A CA 1
ATOM 854 C C . LYS A 1 111 ? -1.15 -2.061 15.969 1 93.12 111 LYS A C 1
ATOM 856 O O . LYS A 1 111 ? -0.207 -1.734 16.688 1 93.12 111 LYS A O 1
ATOM 861 N N . THR A 1 112 ? -1.091 -2.746 14.875 1 94.56 112 THR A N 1
ATOM 862 C CA . THR A 1 112 ? 0.217 -3.254 14.477 1 94.56 112 THR A CA 1
ATOM 863 C C . THR A 1 112 ? 1.153 -2.107 14.102 1 94.56 112 THR A C 1
ATOM 865 O O . THR A 1 112 ? 0.84 -1.304 13.219 1 94.56 112 THR A O 1
ATOM 868 N N . LEU A 1 113 ? 2.27 -2.098 14.711 1 95.31 113 LEU A N 1
ATOM 869 C CA . LEU A 1 113 ? 3.199 -0.987 14.539 1 95.31 113 LEU A CA 1
ATOM 870 C C . LEU A 1 113 ? 3.865 -1.046 13.172 1 95.31 113 LEU A C 1
ATOM 872 O O . LEU A 1 113 ? 4.223 -2.125 12.695 1 95.31 113 LEU A O 1
ATOM 876 N N . ALA A 1 114 ? 3.988 0.13 12.617 1 95.69 114 ALA A N 1
ATOM 877 C CA . ALA A 1 114 ? 4.836 0.314 11.438 1 95.69 114 ALA A CA 1
ATOM 878 C C . ALA A 1 114 ? 6.238 0.766 11.836 1 95.69 114 ALA A C 1
ATOM 880 O O . ALA A 1 114 ? 6.453 1.938 12.148 1 95.69 114 ALA A O 1
ATOM 881 N N . SER A 1 115 ? 7.215 -0.047 11.758 1 93.56 115 SER A N 1
ATOM 882 C CA . SER A 1 115 ? 8.562 0.271 12.211 1 93.56 115 SER A CA 1
ATOM 883 C C . SER A 1 115 ? 9.211 1.327 11.32 1 93.56 115 SER A C 1
ATOM 885 O O . SER A 1 115 ? 10.172 1.983 11.734 1 93.56 115 SER A O 1
ATOM 887 N N . TRP A 1 116 ? 8.781 1.516 10.195 1 95.75 116 TRP A N 1
ATOM 888 C CA . TRP A 1 116 ? 9.367 2.404 9.195 1 95.75 116 TRP A CA 1
ATOM 889 C C . TRP A 1 116 ? 8.703 3.775 9.234 1 95.75 116 TRP A C 1
ATOM 891 O O . TRP A 1 116 ? 9.109 4.691 8.516 1 95.75 116 TRP A O 1
ATOM 901 N N . LEU A 1 117 ? 7.629 3.906 9.953 1 97.62 117 LEU A N 1
ATOM 902 C CA . LEU A 1 117 ? 6.848 5.133 10.047 1 97.62 117 LEU A CA 1
ATOM 903 C C . LEU A 1 117 ? 6.816 5.656 11.477 1 97.62 117 LEU A C 1
ATOM 905 O O . LEU A 1 117 ? 6.395 4.945 12.391 1 97.62 117 LEU A O 1
ATOM 909 N N . THR A 1 118 ? 7.328 6.871 11.711 1 98.56 118 THR A N 1
ATOM 910 C CA . THR A 1 118 ? 7.344 7.531 13.016 1 98.56 118 THR A CA 1
ATOM 911 C C . THR A 1 118 ? 6.781 8.945 12.906 1 98.56 118 THR A C 1
ATOM 913 O O . THR A 1 118 ? 6.387 9.383 11.828 1 98.56 118 THR A O 1
ATOM 916 N N . TRP A 1 119 ? 6.66 9.617 14.117 1 98.81 119 TRP A N 1
ATOM 917 C CA . TRP A 1 119 ? 6.164 10.984 14.094 1 98.81 119 TRP A CA 1
ATOM 918 C C . TRP A 1 119 ? 6.82 11.82 15.188 1 98.81 119 TRP A C 1
ATOM 920 O O . TRP A 1 119 ? 7.359 11.273 16.156 1 98.81 119 TRP A O 1
ATOM 930 N N . THR A 1 120 ? 6.934 13.008 14.992 1 98.94 120 THR A N 1
ATOM 931 C CA . THR A 1 120 ? 7.223 14.062 15.953 1 98.94 120 THR A CA 1
ATOM 932 C C . THR A 1 120 ? 6.344 15.281 15.695 1 98.94 120 THR A C 1
ATOM 934 O O . THR A 1 120 ? 5.645 15.352 14.68 1 98.94 120 THR A O 1
ATOM 937 N N . LYS A 1 121 ? 6.309 16.156 16.562 1 98.81 121 LYS A N 1
ATOM 938 C CA . LYS A 1 121 ? 5.422 17.312 16.391 1 98.81 121 LYS A CA 1
ATOM 939 C C . LYS A 1 121 ? 5.633 17.969 15.039 1 98.81 121 LYS A C 1
ATOM 941 O O . LYS A 1 121 ? 6.73 18.438 14.734 1 98.81 121 LYS A O 1
ATOM 946 N N . GLY A 1 122 ? 4.672 17.938 14.219 1 98.69 122 GLY A N 1
ATOM 947 C CA . GLY A 1 122 ? 4.668 18.656 12.953 1 98.69 122 GLY A CA 1
ATOM 948 C C . GLY A 1 122 ? 5.121 17.781 11.789 1 98.69 122 GLY A C 1
ATOM 949 O O . GLY A 1 122 ? 5.078 18.219 10.633 1 98.69 122 GLY A O 1
ATOM 950 N N . TYR A 1 123 ? 5.527 16.5 12.109 1 98.88 123 TYR A N 1
ATOM 951 C CA . TYR A 1 123 ? 6.055 15.68 11.023 1 98.88 123 TYR A CA 1
ATOM 952 C C . TYR A 1 123 ? 5.621 14.227 11.18 1 98.88 123 TYR A C 1
ATOM 954 O O . TYR A 1 123 ? 5.613 13.695 12.289 1 98.88 123 TYR A O 1
ATOM 962 N N . ILE A 1 124 ? 5.262 13.641 10.125 1 98.81 124 ILE A N 1
ATOM 963 C CA . ILE A 1 124 ? 5.238 12.195 9.953 1 98.81 124 ILE A CA 1
ATOM 964 C C . ILE A 1 124 ? 6.434 11.758 9.109 1 98.81 124 ILE A C 1
ATOM 966 O O . ILE A 1 124 ? 6.617 12.234 7.988 1 98.81 124 ILE A O 1
ATOM 970 N N . ILE A 1 125 ? 7.211 10.828 9.586 1 98.69 125 ILE A N 1
ATOM 971 C CA . ILE A 1 125 ? 8.516 10.531 9.008 1 98.69 125 ILE A CA 1
ATOM 972 C C . ILE A 1 125 ? 8.539 9.086 8.508 1 98.69 125 ILE A C 1
ATOM 974 O O . ILE A 1 125 ? 8.25 8.156 9.258 1 98.69 125 ILE A O 1
ATOM 978 N N . SER A 1 126 ? 8.781 8.914 7.281 1 97.88 126 SER A N 1
ATOM 979 C CA . SER A 1 126 ? 9.008 7.602 6.688 1 97.88 126 SER A CA 1
ATOM 980 C C . SER A 1 126 ? 10.492 7.32 6.512 1 97.88 126 SER A C 1
ATOM 982 O O . SER A 1 126 ? 11.156 7.945 5.68 1 97.88 126 SER A O 1
ATOM 984 N N . SER A 1 127 ? 11.016 6.41 7.238 1 96.12 127 SER A N 1
ATOM 985 C CA . SER A 1 127 ? 12.406 6.027 7.051 1 96.12 127 SER A CA 1
ATOM 986 C C . SER A 1 127 ? 12.594 5.242 5.758 1 96.12 127 SER A C 1
ATOM 988 O O . SER A 1 127 ? 13.688 5.227 5.188 1 96.12 127 SER A O 1
ATOM 990 N N . ALA A 1 128 ? 11.555 4.621 5.316 1 92.69 128 ALA A N 1
ATOM 991 C CA . ALA A 1 128 ? 11.609 3.828 4.09 1 92.69 128 ALA A CA 1
ATOM 992 C C . ALA A 1 128 ? 11.773 4.723 2.865 1 92.69 128 ALA A C 1
ATOM 994 O O . ALA A 1 128 ? 12.586 4.434 1.98 1 92.69 128 ALA A O 1
ATOM 995 N N . ASP A 1 129 ? 11.047 5.781 2.826 1 93.31 129 ASP A N 1
ATOM 996 C CA . ASP A 1 129 ? 11.07 6.691 1.684 1 93.31 129 ASP A CA 1
ATOM 997 C C . ASP A 1 129 ? 11.992 7.883 1.95 1 93.31 129 ASP A C 1
ATOM 999 O O . ASP A 1 129 ? 12.227 8.703 1.062 1 93.31 129 ASP A O 1
ATOM 1003 N N . LYS A 1 130 ? 12.5 7.977 3.178 1 96.19 130 LYS A N 1
ATOM 1004 C CA . LYS A 1 130 ? 13.312 9.102 3.621 1 96.19 130 LYS A CA 1
ATOM 1005 C C . LYS A 1 130 ? 12.586 10.43 3.408 1 96.19 130 LYS A C 1
ATOM 1007 O O . LYS A 1 130 ? 13.148 11.367 2.842 1 96.19 130 LYS A O 1
ATOM 1012 N N . THR A 1 131 ? 11.383 10.438 3.863 1 97.94 131 THR A N 1
ATOM 1013 C CA . THR A 1 131 ? 10.57 11.648 3.762 1 97.94 131 THR A CA 1
ATOM 1014 C C . THR A 1 131 ? 10.078 12.078 5.137 1 97.94 131 THR A C 1
ATOM 1016 O O . THR A 1 131 ? 9.898 11.25 6.027 1 97.94 131 THR A O 1
ATOM 1019 N N . ALA A 1 132 ? 9.906 13.367 5.281 1 98.75 132 ALA A N 1
ATOM 1020 C CA . ALA A 1 132 ? 9.266 13.992 6.43 1 98.75 132 ALA A CA 1
ATOM 1021 C C . ALA A 1 132 ? 8.055 14.82 5.996 1 98.75 132 ALA A C 1
ATOM 1023 O O . ALA A 1 132 ? 8.203 15.953 5.535 1 98.75 132 ALA A O 1
ATOM 1024 N N . SER A 1 133 ? 6.93 14.258 6.094 1 98.69 133 SER A N 1
ATOM 1025 C CA . SER A 1 133 ? 5.699 14.945 5.727 1 98.69 133 SER A CA 1
ATOM 1026 C C . SER A 1 133 ? 5.234 15.883 6.84 1 98.69 133 SER A C 1
ATOM 1028 O O . SER A 1 133 ? 4.965 15.438 7.957 1 98.69 133 SER A O 1
ATOM 1030 N N . GLN A 1 134 ? 5.113 17.109 6.531 1 98.81 134 GLN A N 1
ATOM 1031 C CA . GLN A 1 134 ? 4.605 18.062 7.512 1 98.81 134 GLN A CA 1
ATOM 1032 C C . GLN A 1 134 ? 3.1 17.906 7.707 1 98.81 134 GLN A C 1
ATOM 1034 O O . GLN A 1 134 ? 2.367 17.641 6.75 1 98.81 134 GLN A O 1
ATOM 1039 N N . TYR A 1 135 ? 2.736 18.047 8.977 1 98.88 135 TYR A N 1
ATOM 1040 C CA . TYR A 1 135 ? 1.302 18.141 9.219 1 98.88 135 TYR A CA 1
ATOM 1041 C C . TYR A 1 135 ? 0.973 19.359 10.078 1 98.88 135 TYR A C 1
ATOM 1043 O O . TYR A 1 135 ? 1.814 19.828 10.844 1 98.88 135 TYR A O 1
ATOM 1051 N N . THR A 1 136 ? -0.208 19.922 9.898 1 98.69 136 THR A N 1
ATOM 1052 C CA . THR A 1 136 ? -0.799 20.938 10.75 1 98.69 136 THR A CA 1
ATOM 1053 C C . THR A 1 136 ? -2.223 20.562 11.148 1 98.69 136 THR A C 1
ATOM 1055 O O . THR A 1 136 ? -2.947 19.953 10.359 1 98.69 136 THR A O 1
ATOM 1058 N N . ILE A 1 137 ? -2.543 20.828 12.352 1 98.56 137 ILE A N 1
ATOM 1059 C CA . ILE A 1 137 ? -3.896 20.578 12.844 1 98.56 137 ILE A CA 1
ATOM 1060 C C . ILE A 1 137 ? -4.648 21.906 12.953 1 98.56 137 ILE A C 1
ATOM 1062 O O . ILE A 1 137 ? -4.145 22.875 13.531 1 98.56 137 ILE A O 1
ATOM 1066 N N . LYS A 1 138 ? -5.785 21.922 12.32 1 97.38 138 LYS A N 1
ATOM 1067 C CA . LYS A 1 138 ? -6.641 23.094 12.336 1 97.38 138 LYS A CA 1
ATOM 1068 C C . LYS A 1 138 ? -8.047 22.75 12.828 1 97.38 138 LYS A C 1
ATOM 1070 O O . LYS A 1 138 ? -8.547 21.656 12.57 1 97.38 138 LYS A O 1
ATOM 1075 N N . GLU A 1 139 ? -8.609 23.641 13.516 1 95.88 139 GLU A N 1
ATOM 1076 C CA . GLU A 1 139 ? -10.016 23.531 13.867 1 95.88 139 GLU A CA 1
ATOM 1077 C C . GLU A 1 139 ? -10.898 24.328 12.914 1 95.88 139 GLU A C 1
ATOM 1079 O O . GLU A 1 139 ? -10.68 25.531 12.727 1 95.88 139 GLU A O 1
ATOM 1084 N N . ILE A 1 140 ? -11.758 23.688 12.273 1 96.06 140 ILE A N 1
ATOM 1085 C CA . ILE A 1 140 ? -12.711 24.312 11.367 1 96.06 140 ILE A CA 1
ATOM 1086 C C . ILE A 1 140 ? -14.141 23.969 11.797 1 96.06 140 ILE A C 1
ATOM 1088 O O . ILE A 1 140 ? -14.531 22.797 11.789 1 96.06 140 ILE A O 1
ATOM 1092 N N . ASN A 1 141 ? -14.945 25.031 12.18 1 94.5 141 ASN A N 1
ATOM 1093 C CA . ASN A 1 141 ? -16.328 24.859 12.609 1 94.5 141 ASN A CA 1
ATOM 1094 C C . ASN A 1 141 ? -16.438 23.859 13.758 1 94.5 141 ASN A C 1
ATOM 1096 O O . ASN A 1 141 ? -17.281 22.953 13.727 1 94.5 141 ASN A O 1
ATOM 1100 N N . GLY A 1 142 ? -15.492 23.828 14.672 1 94.25 142 GLY A N 1
ATOM 1101 C CA . GLY A 1 142 ? -15.547 23.016 15.875 1 94.25 142 GLY A CA 1
ATOM 1102 C C . GLY A 1 142 ? -14.969 21.625 15.68 1 94.25 142 GLY A C 1
ATOM 1103 O O . GLY A 1 142 ? -14.984 20.812 16.609 1 94.25 142 GLY A O 1
ATOM 1104 N N . THR A 1 143 ? -14.539 21.359 14.539 1 96.31 143 THR A N 1
ATOM 1105 C CA . THR A 1 143 ? -13.969 20.047 14.234 1 96.31 143 THR A CA 1
ATOM 1106 C C . THR A 1 143 ? -12.477 20.172 13.938 1 96.31 143 THR A C 1
ATOM 1108 O O . THR A 1 143 ? -12.047 21.078 13.242 1 96.31 143 THR A O 1
ATOM 1111 N N . LYS A 1 144 ? -11.688 19.312 14.43 1 96.81 144 LYS A N 1
ATOM 1112 C CA . LYS A 1 144 ? -10.25 19.297 14.18 1 96.81 144 LYS A CA 1
ATOM 1113 C C . LYS 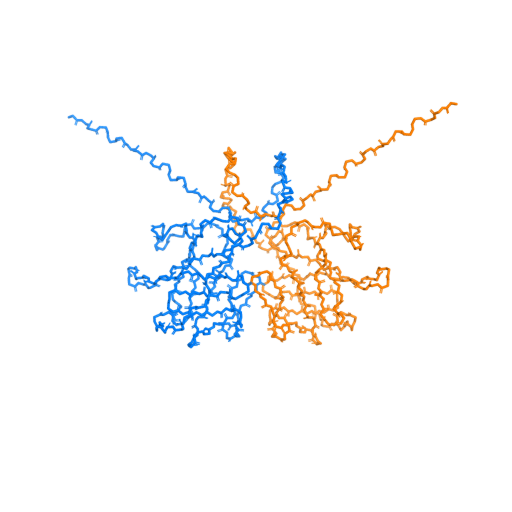A 1 144 ? -9.914 18.484 12.93 1 96.81 144 LYS A C 1
ATOM 1115 O O . LYS A 1 144 ? -10.391 17.359 12.773 1 96.81 144 LYS A O 1
ATOM 1120 N N . TYR A 1 145 ? -9.109 19.109 12.172 1 98.56 145 TYR A N 1
ATOM 1121 C CA . TYR A 1 145 ? -8.594 18.469 10.969 1 98.56 145 TYR A CA 1
ATOM 1122 C C . TYR A 1 145 ? -7.07 18.5 10.945 1 98.56 145 TYR A C 1
ATOM 1124 O O . TYR A 1 145 ? -6.457 19.5 11.312 1 98.56 145 TYR A O 1
ATOM 1132 N N . MET A 1 146 ? -6.535 17.422 10.547 1 98.88 146 MET A N 1
ATOM 1133 C CA . MET A 1 146 ? -5.109 17.375 10.234 1 98.88 146 MET A CA 1
ATOM 1134 C C . MET A 1 146 ? -4.879 17.484 8.734 1 98.88 146 MET A C 1
ATOM 1136 O O . MET A 1 146 ? -5.492 16.766 7.945 1 98.88 146 MET A O 1
ATOM 1140 N N . PHE A 1 147 ? -4.113 18.391 8.336 1 98.88 147 PHE A N 1
ATOM 1141 C CA . PHE A 1 147 ? -3.604 18.5 6.977 1 98.88 147 PHE A CA 1
ATOM 1142 C C . PHE A 1 147 ? -2.189 17.953 6.879 1 98.88 147 PHE A C 1
ATOM 1144 O O . PHE A 1 147 ? -1.257 18.5 7.469 1 98.88 147 PHE A O 1
ATOM 1151 N N . MET A 1 148 ? -2.043 16.844 6.168 1 98.88 148 MET A N 1
ATOM 1152 C CA . MET A 1 148 ? -0.769 16.141 6.094 1 98.88 148 MET A CA 1
ATOM 1153 C C . MET A 1 148 ? -0.263 16.078 4.656 1 98.88 148 MET A C 1
ATOM 1155 O O . MET A 1 148 ? -0.965 15.602 3.766 1 98.88 148 MET A O 1
ATOM 1159 N N . GLU A 1 149 ? 0.957 16.562 4.438 1 98.81 149 GLU A N 1
ATOM 1160 C CA . GLU A 1 149 ? 1.58 16.406 3.125 1 98.81 149 GLU A CA 1
ATOM 1161 C C . GLU A 1 149 ? 1.646 14.945 2.713 1 98.81 149 GLU A C 1
ATOM 1163 O O . GLU A 1 149 ? 1.981 14.078 3.523 1 98.81 149 GLU A O 1
ATOM 1168 N N . TRP A 1 150 ? 1.263 14.758 1.536 1 97.81 150 TRP A N 1
ATOM 1169 C CA . TRP A 1 150 ? 1.475 13.43 0.974 1 97.81 150 TRP A CA 1
ATOM 1170 C C . TRP A 1 150 ? 2.691 13.414 0.056 1 97.81 150 TRP A C 1
ATOM 1172 O O . TRP A 1 150 ? 2.607 13.828 -1.104 1 97.81 150 TRP A O 1
ATOM 1182 N N . LYS A 1 151 ? 3.773 12.914 0.516 1 95.62 151 LYS A N 1
ATOM 1183 C CA . LYS A 1 151 ? 5.016 12.867 -0.25 1 95.62 151 LYS A CA 1
ATOM 1184 C C . LYS A 1 151 ? 5.18 11.516 -0.941 1 95.62 151 LYS A C 1
ATOM 1186 O O . LYS A 1 151 ? 6.043 10.719 -0.567 1 95.62 151 LYS A O 1
ATOM 1191 N N . SER A 1 152 ? 4.441 11.398 -1.959 1 89.31 152 SER A N 1
ATOM 1192 C CA . SER A 1 152 ? 4.43 10.203 -2.799 1 89.31 152 SER A CA 1
ATOM 1193 C C . SER A 1 152 ? 5.59 10.211 -3.785 1 89.31 152 SER A C 1
ATOM 1195 O O . SER A 1 152 ? 6.504 11.031 -3.674 1 89.31 152 SER A O 1
ATOM 1197 N N . GLY A 1 153 ? 5.535 9.328 -4.695 1 87.38 153 GLY A N 1
ATOM 1198 C CA . GLY A 1 153 ? 6.492 9.312 -5.789 1 87.38 153 GLY A CA 1
ATOM 1199 C C . GLY A 1 153 ? 6.5 10.602 -6.594 1 87.38 153 GLY A C 1
ATOM 1200 O O . GLY A 1 153 ? 7.531 10.984 -7.148 1 87.38 153 GLY A O 1
ATOM 1201 N N . ASP A 1 154 ? 5.32 11.266 -6.633 1 88.5 154 ASP A N 1
ATOM 1202 C CA . ASP A 1 154 ? 5.266 12.562 -7.312 1 88.5 154 ASP A CA 1
ATOM 1203 C C . ASP A 1 154 ? 6.262 13.547 -6.699 1 88.5 154 ASP A C 1
ATOM 1205 O O . ASP A 1 154 ? 6.879 14.336 -7.414 1 88.5 154 ASP A O 1
ATOM 1209 N N . TYR A 1 155 ? 6.383 13.43 -5.488 1 93.88 155 TYR A N 1
ATOM 1210 C CA . TYR A 1 155 ? 7.355 14.258 -4.793 1 93.88 155 TYR A CA 1
ATOM 1211 C C . TYR A 1 155 ? 8.758 13.672 -4.906 1 93.88 155 TYR A C 1
ATOM 1213 O O . TYR A 1 155 ? 9.664 14.305 -5.445 1 93.88 155 TYR A O 1
ATOM 1221 N N . THR A 1 156 ? 8.914 12.43 -4.488 1 93 156 THR A N 1
ATOM 1222 C CA . THR A 1 156 ? 10.242 11.867 -4.281 1 93 156 THR A CA 1
ATOM 1223 C C . THR A 1 156 ? 10.938 11.609 -5.613 1 93 156 THR A C 1
ATOM 1225 O O . THR A 1 156 ? 12.164 11.664 -5.703 1 93 156 THR A O 1
ATOM 1228 N N . LEU A 1 157 ? 10.195 11.359 -6.633 1 85.81 157 LEU A N 1
ATOM 1229 C CA . LEU A 1 157 ? 10.797 11 -7.91 1 85.81 157 LEU A CA 1
ATOM 1230 C C . LEU A 1 157 ? 10.68 12.141 -8.914 1 85.81 157 LEU A C 1
ATOM 1232 O O . LEU A 1 157 ? 11.555 12.32 -9.766 1 85.81 157 LEU A O 1
ATOM 1236 N N . ARG A 1 158 ? 9.594 12.969 -8.75 1 90.19 158 ARG A N 1
ATOM 1237 C CA . ARG A 1 158 ? 9.312 13.938 -9.805 1 90.19 158 ARG A CA 1
ATOM 1238 C C . ARG A 1 158 ? 9.477 15.367 -9.297 1 90.19 158 ARG A C 1
ATOM 1240 O O . ARG A 1 158 ? 9.383 16.328 -10.062 1 90.19 158 ARG A O 1
ATOM 1247 N N . GLY A 1 159 ? 9.578 15.516 -8.055 1 93.06 159 GLY A N 1
ATOM 1248 C CA . GLY A 1 159 ? 9.836 16.828 -7.488 1 93.06 159 GLY A CA 1
ATOM 1249 C C . GLY A 1 159 ? 8.602 17.703 -7.41 1 93.06 159 GLY A C 1
ATOM 1250 O O . GLY A 1 159 ? 8.703 18.922 -7.312 1 93.06 159 GLY A O 1
ATOM 1251 N N . MET A 1 160 ? 7.504 17.094 -7.504 1 94.81 160 MET A N 1
ATOM 1252 C CA . MET A 1 160 ? 6.266 17.859 -7.426 1 94.81 160 MET A CA 1
ATOM 1253 C C . MET A 1 160 ? 5.965 18.266 -5.984 1 94.81 160 MET A C 1
ATOM 1255 O O . MET A 1 160 ? 6.27 17.516 -5.051 1 94.81 160 MET A O 1
ATOM 1259 N N . LYS A 1 161 ? 5.395 19.406 -5.949 1 97 161 LYS A N 1
ATOM 1260 C CA . LYS A 1 161 ? 4.918 19.828 -4.633 1 97 161 LYS A CA 1
ATOM 1261 C C . LYS A 1 161 ? 3.875 18.859 -4.094 1 97 161 LYS A C 1
ATOM 1263 O O . LYS A 1 161 ? 2.938 18.484 -4.801 1 97 161 LYS A O 1
ATOM 1268 N N . PRO A 1 162 ? 4.055 18.438 -2.84 1 98.06 162 PRO A N 1
ATOM 1269 C CA . PRO A 1 162 ? 3.061 17.516 -2.295 1 98.06 162 PRO A CA 1
ATOM 1270 C C . PRO A 1 162 ? 1.685 18.156 -2.131 1 98.06 162 PRO A C 1
ATOM 1272 O O . PRO A 1 162 ? 1.586 19.344 -1.834 1 98.06 162 PRO A O 1
ATOM 1275 N N . TRP A 1 163 ? 0.655 17.344 -2.326 1 98 163 TRP A N 1
ATOM 1276 C CA . TRP A 1 163 ? -0.7 17.688 -1.914 1 98 163 TRP A CA 1
ATOM 1277 C C . TRP A 1 163 ? -0.95 17.297 -0.465 1 98 163 TRP A C 1
ATOM 1279 O O . TRP A 1 163 ? -0.042 16.812 0.218 1 98 163 TRP A O 1
ATOM 1289 N N . TYR A 1 164 ? -2.201 17.594 -0.036 1 98.62 164 TYR A N 1
ATOM 1290 C CA . TYR A 1 164 ? -2.5 17.328 1.368 1 98.62 164 TYR A CA 1
ATOM 1291 C C . TYR A 1 164 ? -3.664 16.359 1.508 1 98.62 164 TYR A C 1
ATOM 1293 O O . TYR A 1 164 ? -4.734 16.578 0.93 1 98.62 164 TYR A O 1
ATOM 1301 N N . TYR A 1 165 ? -3.387 15.312 2.256 1 98.69 165 TYR A N 1
ATOM 1302 C CA . TYR A 1 165 ? -4.539 14.625 2.826 1 98.69 165 TYR A CA 1
ATOM 1303 C C . TYR A 1 165 ? -5.16 15.438 3.951 1 98.69 165 TYR A C 1
ATOM 1305 O O . TYR A 1 165 ? -4.449 16 4.785 1 98.69 165 TYR A O 1
ATOM 1313 N N . VAL A 1 166 ? -6.438 15.523 3.934 1 98.88 166 VAL A N 1
ATOM 1314 C CA . VAL A 1 166 ? -7.191 16.078 5.051 1 98.88 166 VAL A CA 1
ATOM 1315 C C . VAL A 1 166 ? -7.805 14.961 5.879 1 98.88 166 VAL A C 1
ATOM 1317 O O . VAL A 1 166 ? -8.578 14.148 5.359 1 98.88 166 VAL A O 1
ATOM 1320 N N . LEU A 1 167 ? -7.41 14.906 7.141 1 98.69 167 LEU A N 1
ATOM 1321 C CA . LEU A 1 167 ? -7.863 13.836 8.023 1 98.69 167 LEU A CA 1
ATOM 1322 C C . LEU A 1 167 ? -8.633 14.398 9.211 1 98.69 167 LEU A C 1
ATOM 1324 O O . LEU A 1 167 ? -8.289 15.461 9.734 1 98.69 167 LEU A O 1
ATOM 1328 N N . LYS A 1 168 ? -9.617 13.711 9.531 1 98.31 168 LYS A N 1
ATOM 1329 C CA . LYS A 1 168 ? -10.445 14.078 10.68 1 98.31 168 LYS A CA 1
ATOM 1330 C C . LYS A 1 168 ? -10.219 13.117 11.844 1 98.31 168 LYS A C 1
ATOM 1332 O O . LYS A 1 168 ? -10.117 11.906 11.648 1 98.31 168 LYS A O 1
ATOM 1337 N N . ALA A 1 169 ? -10.125 13.695 13.008 1 95.31 169 ALA A N 1
ATOM 1338 C CA . ALA A 1 169 ? -9.953 12.852 14.188 1 95.31 169 ALA A CA 1
ATOM 1339 C C . ALA A 1 169 ? -11.148 11.914 14.367 1 95.31 169 ALA A C 1
ATOM 1341 O O . ALA A 1 169 ? -12.297 12.328 14.227 1 95.31 169 ALA A O 1
ATOM 1342 N N . SER A 1 170 ? -10.711 10.609 14.555 1 88.38 170 SER A N 1
ATOM 1343 C CA . SER A 1 170 ? -11.773 9.641 14.789 1 88.38 170 SER A CA 1
ATOM 1344 C C . SER A 1 170 ? -12.344 9.766 16.203 1 88.38 170 SER A C 1
ATOM 1346 O O . SER A 1 170 ? -11.609 10.062 17.141 1 88.38 170 SER A O 1
ATOM 1348 N N . LYS A 1 171 ? -13.641 9.742 16.375 1 71.44 171 LYS A N 1
ATOM 1349 C CA . LYS A 1 171 ? -14.32 9.867 17.672 1 71.44 171 LYS A CA 1
ATOM 1350 C C . LYS A 1 171 ? -14.219 8.57 18.469 1 71.44 171 LYS A C 1
ATOM 1352 O O . LYS A 1 171 ? -14.086 7.488 17.891 1 71.44 171 LYS A O 1
ATOM 1357 N N . MET B 1 1 ? 20.047 -17.172 -57.438 1 28.05 1 MET B N 1
ATOM 1358 C CA . MET B 1 1 ? 18.875 -16.344 -57.219 1 28.05 1 MET B CA 1
ATOM 1359 C C . MET B 1 1 ? 18.672 -16.062 -55.75 1 28.05 1 MET B C 1
ATOM 1361 O O . MET B 1 1 ? 18.5 -16.984 -54.938 1 28.05 1 MET B O 1
ATOM 1365 N N . ILE B 1 2 ? 19.188 -14.906 -55.156 1 34.62 2 ILE B N 1
ATOM 1366 C CA . ILE B 1 2 ? 19.406 -14.461 -53.781 1 34.62 2 ILE B CA 1
ATOM 1367 C C . ILE B 1 2 ? 18.047 -14.148 -53.156 1 34.62 2 ILE B C 1
ATOM 1369 O O . ILE B 1 2 ? 17.328 -13.25 -53.594 1 34.62 2 ILE B O 1
ATOM 1373 N N . LYS B 1 3 ? 17.297 -15.133 -52.594 1 29.97 3 LYS B N 1
ATOM 1374 C CA . LYS B 1 3 ? 16 -14.945 -51.938 1 29.97 3 LYS B CA 1
ATOM 1375 C C . LYS B 1 3 ? 16.078 -13.859 -50.875 1 29.97 3 LYS B C 1
ATOM 1377 O O . LYS B 1 3 ? 16.953 -13.891 -50 1 29.97 3 LYS B O 1
ATOM 1382 N N . ASP B 1 4 ? 15.586 -12.656 -51.094 1 29.73 4 ASP B N 1
ATOM 1383 C CA . ASP B 1 4 ? 15.43 -11.469 -50.25 1 29.73 4 ASP B CA 1
ATOM 1384 C C . ASP B 1 4 ? 14.656 -11.797 -48.969 1 29.73 4 ASP B C 1
ATOM 1386 O O . ASP B 1 4 ? 13.523 -12.273 -49.031 1 29.73 4 ASP B O 1
ATOM 1390 N N . PHE B 1 5 ? 15.312 -12.32 -47.938 1 31.48 5 PHE B N 1
ATOM 1391 C CA . PHE B 1 5 ? 14.812 -12.547 -46.594 1 31.48 5 PHE B CA 1
ATOM 1392 C C . PHE B 1 5 ? 14.125 -11.305 -46.031 1 31.48 5 PHE B C 1
ATOM 1394 O O . PHE B 1 5 ? 14.766 -10.281 -45.812 1 31.48 5 PHE B O 1
ATOM 1401 N N . LYS B 1 6 ? 12.898 -11.047 -46.531 1 27.8 6 LYS B N 1
ATOM 1402 C CA . LYS B 1 6 ? 12.102 -9.945 -45.969 1 27.8 6 LYS B CA 1
ATOM 1403 C C . LYS B 1 6 ? 12.008 -10.039 -44.469 1 27.8 6 LYS B C 1
ATOM 1405 O O . LYS B 1 6 ? 11.516 -11.031 -43.906 1 27.8 6 LYS B O 1
ATOM 1410 N N . LYS B 1 7 ? 12.953 -9.445 -43.75 1 30.66 7 LYS B N 1
ATOM 1411 C CA . LYS B 1 7 ? 13 -9.227 -42.281 1 30.66 7 LYS B CA 1
ATOM 1412 C C . LYS B 1 7 ? 11.711 -8.594 -41.781 1 30.66 7 LYS B C 1
ATOM 1414 O O . LYS B 1 7 ? 11.359 -7.48 -42.188 1 30.66 7 LYS B O 1
ATOM 1419 N N . SER B 1 8 ? 10.617 -9.383 -41.688 1 29.48 8 SER B N 1
ATOM 1420 C CA . SER B 1 8 ? 9.43 -8.852 -41.031 1 29.48 8 SER B CA 1
ATOM 1421 C C . SER B 1 8 ? 9.773 -8.266 -39.688 1 29.48 8 SER B C 1
ATOM 1423 O O . SER B 1 8 ? 10.375 -8.938 -38.844 1 29.48 8 SER B O 1
ATOM 1425 N N . THR B 1 9 ? 10.164 -7.09 -39.688 1 26.66 9 THR B N 1
ATOM 1426 C CA . THR B 1 9 ? 10.367 -6.273 -38.5 1 26.66 9 THR B CA 1
ATOM 1427 C C . THR B 1 9 ? 9.148 -6.32 -37.594 1 26.66 9 THR B C 1
ATOM 1429 O O . THR B 1 9 ? 8.07 -5.848 -37.969 1 26.66 9 THR B O 1
ATOM 1432 N N . LYS B 1 10 ? 8.797 -7.5 -37.062 1 25.45 10 LYS B N 1
ATOM 1433 C CA . LYS B 1 10 ? 7.789 -7.473 -36 1 25.45 10 LYS B CA 1
ATOM 1434 C C . LYS B 1 10 ? 8.055 -6.332 -35.031 1 25.45 10 LYS B C 1
ATOM 1436 O O . LYS B 1 10 ? 9.133 -6.262 -34.438 1 25.45 10 LYS B O 1
ATOM 1441 N N . ARG B 1 11 ? 7.504 -5.223 -35.344 1 28.28 11 ARG B N 1
ATOM 1442 C CA . ARG B 1 11 ? 7.383 -4.121 -34.375 1 28.28 11 ARG B CA 1
ATOM 1443 C C . ARG B 1 11 ? 6.867 -4.617 -33.031 1 28.28 11 ARG B C 1
ATOM 1445 O O . ARG B 1 11 ? 5.754 -5.145 -32.969 1 28.28 11 ARG B O 1
ATOM 1452 N N . LEU B 1 12 ? 7.785 -5.355 -32.375 1 22.34 12 LEU B N 1
ATOM 1453 C CA . LEU B 1 12 ? 7.461 -5.645 -30.969 1 22.34 12 LEU B CA 1
ATOM 1454 C C . LEU B 1 12 ? 6.867 -4.414 -30.281 1 22.34 12 LEU B C 1
ATOM 1456 O O . LEU B 1 12 ? 7.523 -3.377 -30.188 1 22.34 12 LEU B O 1
ATOM 1460 N N . TYR B 1 13 ? 5.66 -4.207 -30.656 1 21.03 13 TYR B N 1
ATOM 1461 C CA . TYR B 1 13 ? 4.914 -3.223 -29.891 1 21.03 13 TYR B CA 1
ATOM 1462 C C . TYR B 1 13 ? 4.984 -3.531 -28.391 1 21.03 13 TYR B C 1
ATOM 1464 O O . TYR B 1 13 ? 4.496 -4.574 -27.953 1 21.03 13 TYR B O 1
ATOM 1472 N N . ALA B 1 14 ? 6.234 -3.504 -27.938 1 22.16 14 ALA B N 1
ATOM 1473 C CA . ALA B 1 14 ? 6.336 -3.555 -26.484 1 22.16 14 ALA B CA 1
ATOM 1474 C C . ALA B 1 14 ? 5.355 -2.582 -25.828 1 22.16 14 ALA B C 1
ATOM 1476 O O . ALA B 1 14 ? 5.406 -1.376 -26.078 1 22.16 14 ALA B O 1
ATOM 1477 N N . LEU B 1 15 ? 4.156 -2.998 -25.75 1 21.58 15 LEU B N 1
ATOM 1478 C CA . LEU B 1 15 ? 3.154 -2.305 -24.9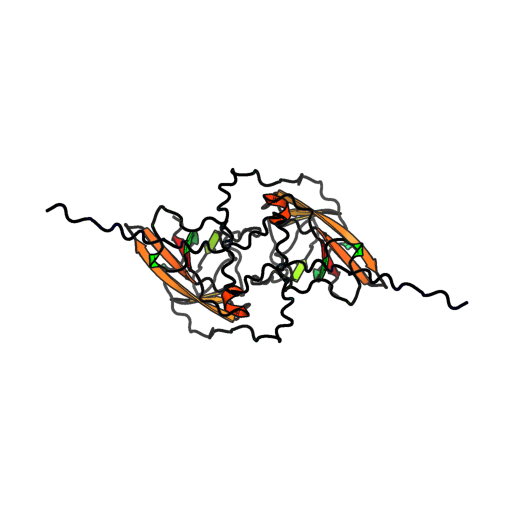38 1 21.58 15 LEU B CA 1
ATOM 1479 C C . LEU B 1 15 ? 3.717 -1.935 -23.578 1 21.58 15 LEU B C 1
ATOM 1481 O O . LEU B 1 15 ? 4.098 -2.812 -22.797 1 21.58 15 LEU B O 1
ATOM 1485 N N . ALA B 1 16 ? 4.652 -1.002 -23.609 1 23.11 16 ALA B N 1
ATOM 1486 C CA . ALA B 1 16 ? 5.129 -0.372 -22.375 1 23.11 16 ALA B CA 1
ATOM 1487 C C . ALA B 1 16 ? 3.986 -0.168 -21.391 1 23.11 16 ALA B C 1
ATOM 1489 O O . ALA B 1 16 ? 2.957 0.417 -21.734 1 23.11 16 ALA B O 1
ATOM 1490 N N . ALA B 1 17 ? 3.803 -1.115 -20.625 1 23.92 17 ALA B N 1
ATOM 1491 C CA . ALA B 1 17 ? 2.918 -0.968 -19.469 1 23.92 17 ALA B CA 1
ATOM 1492 C C . ALA B 1 17 ? 3.162 0.36 -18.75 1 23.92 17 ALA B C 1
ATOM 1494 O O . ALA B 1 17 ? 4.289 0.662 -18.359 1 23.92 17 ALA B O 1
ATOM 1495 N N . ALA B 1 18 ? 2.521 1.308 -19.219 1 24.42 18 ALA B N 1
ATOM 1496 C CA . ALA B 1 18 ? 2.492 2.668 -18.688 1 24.42 18 ALA B CA 1
ATOM 1497 C C . ALA B 1 18 ? 2.371 2.662 -17.172 1 24.42 18 ALA B C 1
ATOM 1499 O O . ALA B 1 18 ? 1.372 2.191 -16.625 1 24.42 18 ALA B O 1
ATOM 1500 N N . CYS B 1 19 ? 3.402 2.281 -16.469 1 24.83 19 CYS B N 1
ATOM 1501 C CA . CYS B 1 19 ? 3.443 2.715 -15.078 1 24.83 19 CYS B CA 1
ATOM 1502 C C . CYS B 1 19 ? 3.035 4.18 -14.953 1 24.83 19 CYS B C 1
ATOM 1504 O O . CYS B 1 19 ? 3.621 5.051 -15.594 1 24.83 19 CYS B O 1
ATOM 1506 N N . LEU B 1 20 ? 1.765 4.355 -14.703 1 26.72 20 LEU B N 1
ATOM 1507 C CA . LEU B 1 20 ? 1.226 5.691 -14.477 1 26.72 20 LEU B CA 1
ATOM 1508 C C . LEU B 1 20 ? 2.131 6.488 -13.547 1 26.72 20 LEU B C 1
ATOM 1510 O O . LEU B 1 20 ? 2.014 6.391 -12.32 1 26.72 20 LEU B O 1
ATOM 1514 N N . ILE B 1 21 ? 3.441 6.453 -13.758 1 26.36 21 ILE B N 1
ATOM 1515 C CA . ILE B 1 21 ? 4.188 7.559 -13.164 1 26.36 21 ILE B CA 1
ATOM 1516 C C . ILE B 1 21 ? 3.645 8.883 -13.695 1 26.36 21 ILE B C 1
ATOM 1518 O O . ILE B 1 21 ? 3.598 9.109 -14.906 1 26.36 21 ILE B O 1
ATOM 1522 N N . ILE B 1 22 ? 2.865 9.586 -12.883 1 27.08 22 ILE B N 1
ATOM 1523 C CA . ILE B 1 22 ? 2.369 10.922 -13.203 1 27.08 22 ILE B CA 1
ATOM 1524 C C . ILE B 1 22 ? 3.539 11.836 -13.547 1 27.08 22 ILE B C 1
ATOM 1526 O O . ILE B 1 22 ? 4.344 12.18 -12.672 1 27.08 22 ILE B O 1
ATOM 1530 N N . SER B 1 23 ? 4.363 11.578 -14.516 1 25.44 23 SER B N 1
ATOM 1531 C CA . SER B 1 23 ? 5.254 12.648 -14.953 1 25.44 23 SER B CA 1
ATOM 1532 C C . SER B 1 23 ? 4.465 13.883 -15.375 1 25.44 23 SER B C 1
ATOM 1534 O O . SER B 1 23 ? 3.414 13.773 -16 1 25.44 23 SER B O 1
ATOM 1536 N N . GLY B 1 24 ? 4.617 15.07 -14.695 1 24.81 24 GLY B N 1
ATOM 1537 C CA . GLY B 1 24 ? 4.137 16.422 -14.914 1 24.81 24 GLY B CA 1
ATOM 1538 C C . GLY B 1 24 ? 4.406 16.938 -16.312 1 24.81 24 GLY B C 1
ATOM 1539 O O . GLY B 1 24 ? 4.367 18.156 -16.562 1 24.81 24 GLY B O 1
ATOM 1540 N N . GLY B 1 25 ? 4.852 16.281 -17.266 1 25.88 25 GLY B N 1
ATOM 1541 C CA . GLY B 1 25 ? 4.836 17.078 -18.484 1 25.88 25 GLY B CA 1
ATOM 1542 C C . GLY B 1 25 ? 3.453 17.594 -18.844 1 25.88 25 GLY B C 1
ATOM 1543 O O . GLY B 1 25 ? 2.477 16.844 -18.781 1 25.88 25 GLY B O 1
ATOM 1544 N N . ALA B 1 26 ? 3.176 18.984 -18.719 1 25.11 26 ALA B N 1
ATOM 1545 C CA . ALA B 1 26 ? 2.107 19.875 -19.188 1 25.11 26 ALA B CA 1
ATOM 1546 C C . ALA B 1 26 ? 1.742 19.578 -20.641 1 25.11 26 ALA B C 1
ATOM 1548 O O . ALA B 1 26 ? 2.168 20.281 -21.547 1 25.11 26 ALA B O 1
ATOM 1549 N N . SER B 1 27 ? 2.002 18.547 -21.297 1 25.64 27 SER B N 1
ATOM 1550 C CA . SER B 1 27 ? 1.269 18.734 -22.547 1 25.64 27 SER B CA 1
ATOM 1551 C C . SER B 1 27 ? -0.215 18.969 -22.281 1 25.64 27 SER B C 1
ATOM 1553 O O . SER B 1 27 ? -0.817 18.297 -21.438 1 25.64 27 SER B O 1
ATOM 1555 N N . LEU B 1 28 ? -0.881 20.266 -22.609 1 24.53 28 LEU B N 1
ATOM 1556 C CA . LEU B 1 28 ? -2.201 20.875 -22.719 1 24.53 28 LEU B CA 1
ATOM 1557 C C . LEU B 1 28 ? -3.195 19.891 -23.344 1 24.53 28 LEU B C 1
ATOM 1559 O O . LEU B 1 28 ? -3.715 20.141 -24.438 1 24.53 28 LEU B O 1
ATOM 1563 N N . ILE B 1 29 ? -2.891 18.703 -23.641 1 24.98 29 ILE B N 1
ATOM 1564 C CA . ILE B 1 29 ? -4.07 18.125 -24.281 1 24.98 29 ILE B CA 1
ATOM 1565 C C . ILE B 1 29 ? -5.273 18.25 -23.359 1 24.98 29 ILE B C 1
ATOM 1567 O O . ILE B 1 29 ? -5.148 18.047 -22.141 1 24.98 29 ILE B O 1
ATOM 1571 N N . GLY B 1 30 ? -6.371 19.062 -23.641 1 25.75 30 GLY B N 1
ATOM 1572 C CA . GLY B 1 30 ? -7.75 19.156 -23.188 1 25.75 30 GLY B CA 1
ATOM 1573 C C . GLY B 1 30 ? -8.312 17.844 -22.688 1 25.75 30 GLY B C 1
ATOM 1574 O O . GLY B 1 30 ? -9.156 17.234 -23.344 1 25.75 30 GLY B O 1
ATOM 1575 N N . ALA B 1 31 ? -7.469 16.953 -22.375 1 24.8 31 ALA B N 1
ATOM 1576 C CA . ALA B 1 31 ? -8.18 15.727 -22 1 24.8 31 ALA B CA 1
ATOM 1577 C C . ALA B 1 31 ? -9.125 15.969 -20.828 1 24.8 31 ALA B C 1
ATOM 1579 O O . ALA B 1 31 ? -8.711 16.5 -19.797 1 24.8 31 ALA B O 1
ATOM 1580 N N . LYS B 1 32 ? -10.367 16.188 -21.078 1 25.12 32 LYS B N 1
ATOM 1581 C CA . LYS B 1 32 ? -11.523 16.141 -20.188 1 25.12 32 LYS B CA 1
ATOM 1582 C C . LYS B 1 32 ? -11.359 15.055 -19.125 1 25.12 32 LYS B C 1
ATOM 1584 O O . LYS B 1 32 ? -11.172 13.883 -19.453 1 25.12 32 LYS B O 1
ATOM 1589 N N . VAL B 1 33 ? -10.594 15.359 -18.125 1 26.58 33 VAL B N 1
ATOM 1590 C CA . VAL B 1 33 ? -10.719 14.516 -16.938 1 26.58 33 VAL B CA 1
ATOM 1591 C C . VAL B 1 33 ? -12.172 14.055 -16.797 1 26.58 33 VAL B C 1
ATOM 1593 O O . VAL B 1 33 ? -13.078 14.867 -16.625 1 26.58 33 VAL B O 1
ATOM 1596 N N . TYR B 1 34 ? -12.664 13.227 -17.672 1 24.55 34 TYR B N 1
ATOM 1597 C CA . TYR B 1 34 ? -13.977 12.641 -17.438 1 24.55 34 TYR B CA 1
ATOM 1598 C C . TYR B 1 34 ? -14.148 12.273 -15.961 1 24.55 34 TYR B C 1
ATOM 1600 O O . TYR B 1 34 ? -13.359 11.508 -15.414 1 24.55 34 TYR B O 1
ATOM 1608 N N . ALA B 1 35 ? -14.336 13.242 -15.156 1 27.56 35 ALA B N 1
ATOM 1609 C CA . ALA B 1 35 ? -15.055 12.875 -13.938 1 27.56 35 ALA B CA 1
ATOM 1610 C C . ALA B 1 35 ? -16.062 11.758 -14.203 1 27.56 35 ALA B C 1
ATOM 1612 O O . ALA B 1 35 ? -17.062 11.969 -14.883 1 27.56 35 ALA B O 1
ATOM 1613 N N . SER B 1 36 ? -15.68 10.602 -14.711 1 29.55 36 SER B N 1
ATOM 1614 C CA . SER B 1 36 ? -16.734 9.609 -14.781 1 29.55 36 SER B CA 1
ATOM 1615 C C . SER B 1 36 ? -17.594 9.617 -13.523 1 29.55 36 SER B C 1
ATOM 1617 O O . SER B 1 36 ? -17.062 9.523 -12.406 1 29.55 36 SER B O 1
ATOM 1619 N N . THR B 1 37 ? -18.516 10.469 -13.281 1 33.66 37 THR B N 1
ATOM 1620 C CA . THR B 1 37 ? -19.688 10.055 -12.508 1 33.66 37 THR B CA 1
ATOM 1621 C C . THR B 1 37 ? -19.844 8.539 -12.562 1 33.66 37 THR B C 1
ATOM 1623 O O . THR B 1 37 ? -20.594 8.016 -13.398 1 33.66 37 THR B O 1
ATOM 1626 N N . THR B 1 38 ? -18.844 7.766 -12.922 1 35.16 38 THR B N 1
ATOM 1627 C CA . THR B 1 38 ? -19.234 6.363 -12.961 1 35.16 38 THR B CA 1
ATOM 1628 C C . THR B 1 38 ? -20.156 6.02 -11.789 1 35.16 38 THR B C 1
ATOM 1630 O O . THR B 1 38 ? -19.875 6.395 -10.648 1 35.16 38 THR B O 1
ATOM 1633 N N . SER B 1 39 ? -21.406 5.758 -11.961 1 35.69 39 SER B N 1
ATOM 1634 C CA . SER B 1 39 ? -22.234 4.836 -11.188 1 35.69 39 SER B CA 1
ATOM 1635 C C . SER B 1 39 ? -21.375 3.979 -10.258 1 35.69 39 SER B C 1
ATOM 1637 O O . SER B 1 39 ? -20.219 3.713 -10.547 1 35.69 39 SER B O 1
ATOM 1639 N N . ILE B 1 40 ? -21.5 3.998 -8.984 1 42.16 40 ILE B N 1
ATOM 1640 C CA . ILE B 1 40 ? -21.016 2.963 -8.078 1 42.16 40 ILE B CA 1
ATOM 1641 C C . ILE B 1 40 ? -20.719 1.689 -8.867 1 42.16 40 ILE B C 1
ATOM 1643 O O . ILE B 1 40 ? -21.625 0.917 -9.18 1 42.16 40 ILE B O 1
ATOM 1647 N N . GLU B 1 41 ? -20.188 1.761 -10.086 1 50.34 41 GLU B N 1
ATOM 1648 C CA . GLU B 1 41 ? -19.891 0.507 -10.773 1 50.34 41 GLU B CA 1
ATOM 1649 C C . GLU B 1 41 ? -19.359 -0.542 -9.797 1 50.34 41 GLU B C 1
ATOM 1651 O O . GLU B 1 41 ? -18.562 -0.227 -8.906 1 50.34 41 GLU B O 1
ATOM 1656 N N . SER B 1 42 ? -20.141 -1.388 -9.484 1 69.81 42 SER B N 1
ATOM 1657 C CA . SER B 1 42 ? -19.953 -2.529 -8.594 1 69.81 42 SER B CA 1
ATOM 1658 C C . SER B 1 42 ? -18.578 -3.158 -8.773 1 69.81 42 SER B C 1
ATOM 1660 O O . SER B 1 42 ? -18.125 -3.381 -9.898 1 69.81 42 SER B O 1
ATOM 1662 N N . LYS B 1 43 ? -17.672 -2.918 -7.828 1 84.06 43 LYS B N 1
ATOM 1663 C CA . LYS B 1 43 ? -16.391 -3.604 -7.754 1 84.06 43 LYS B CA 1
ATOM 1664 C C . LYS B 1 43 ? -16.547 -5.094 -8.047 1 84.06 43 LYS B C 1
ATOM 1666 O O . LYS B 1 43 ? -17.453 -5.746 -7.52 1 84.06 43 LYS B O 1
ATOM 1671 N N . ILE B 1 44 ? -15.898 -5.566 -9.086 1 92.06 44 ILE B N 1
ATOM 1672 C CA . ILE B 1 44 ? -15.836 -7.004 -9.328 1 92.06 44 ILE B CA 1
ATOM 1673 C C . ILE B 1 44 ? -15.414 -7.727 -8.055 1 92.06 44 ILE B C 1
ATOM 1675 O O . ILE B 1 44 ? -14.5 -7.289 -7.355 1 92.06 44 ILE B O 1
ATOM 1679 N N . GLN B 1 45 ? -16.172 -8.734 -7.715 1 95.38 45 GLN B N 1
ATOM 1680 C CA . GLN B 1 45 ? -15.836 -9.594 -6.582 1 95.38 45 GLN B CA 1
ATOM 1681 C C . GLN B 1 45 ? -15.656 -11.039 -7.031 1 95.38 45 GLN B C 1
ATOM 1683 O O . GLN B 1 45 ? -16.484 -11.578 -7.773 1 95.38 45 GLN B O 1
ATOM 1688 N N . ASP B 1 46 ? -14.609 -11.625 -6.602 1 97.56 46 ASP B N 1
ATOM 1689 C CA . ASP B 1 46 ? -14.383 -13.039 -6.883 1 97.56 46 ASP B CA 1
ATOM 1690 C C . ASP B 1 46 ? -15.023 -13.922 -5.812 1 97.56 46 ASP B C 1
ATOM 1692 O O . ASP B 1 46 ? -15.406 -13.438 -4.746 1 97.56 46 ASP B O 1
ATOM 1696 N N . LYS B 1 47 ? -15.195 -15.227 -6.262 1 97.75 47 LYS B N 1
ATOM 1697 C CA . LYS B 1 47 ? -15.344 -16.234 -5.219 1 97.75 47 LYS B CA 1
ATOM 1698 C C . LYS B 1 47 ? -14.094 -16.328 -4.352 1 97.75 47 LYS B C 1
ATOM 1700 O O . LYS B 1 47 ? -12.984 -16.484 -4.871 1 97.75 47 LYS B O 1
ATOM 1705 N N . ILE B 1 48 ? -14.312 -16.25 -3.01 1 97.81 48 ILE B N 1
ATOM 1706 C CA . ILE B 1 48 ? -13.117 -16.234 -2.166 1 97.81 48 ILE B CA 1
ATOM 1707 C C . ILE B 1 48 ? -13.234 -17.297 -1.077 1 97.81 48 ILE B C 1
ATOM 1709 O O . ILE B 1 48 ? -12.367 -17.406 -0.21 1 97.81 48 ILE B O 1
ATOM 1713 N N . ASP B 1 49 ? -14.227 -18.031 -1.097 1 97.5 49 ASP B N 1
ATOM 1714 C CA . ASP B 1 49 ? -14.469 -19.016 -0.051 1 97.5 49 ASP B CA 1
ATOM 1715 C C . ASP B 1 49 ? -13.938 -20.391 -0.459 1 97.5 49 ASP B C 1
ATOM 1717 O O . ASP B 1 49 ? -14.656 -21.391 -0.385 1 97.5 49 ASP B O 1
ATOM 1721 N N . TYR B 1 50 ? -12.773 -20.516 -0.789 1 98.19 50 TYR B N 1
ATOM 1722 C CA . TYR B 1 50 ? -12.133 -21.781 -1.116 1 98.19 50 TYR B CA 1
ATOM 1723 C C . TYR B 1 50 ? -11.711 -22.531 0.147 1 98.19 50 TYR B C 1
ATOM 1725 O O . TYR B 1 50 ? -11.234 -21.922 1.106 1 98.19 50 TYR B O 1
ATOM 1733 N N . PRO B 1 51 ? -11.867 -23.797 0.146 1 98.19 51 PRO B N 1
ATOM 1734 C CA . PRO B 1 51 ? -11.234 -24.547 1.234 1 98.19 51 PRO B CA 1
ATOM 1735 C C . PRO B 1 51 ? -9.703 -24.484 1.179 1 98.19 51 PRO B C 1
ATOM 1737 O O . PRO B 1 51 ? -9.125 -24.375 0.095 1 98.19 51 PRO B O 1
ATOM 1740 N N . PHE B 1 52 ? -9.125 -24.594 2.365 1 98.62 52 PHE B N 1
ATOM 1741 C CA . PHE B 1 52 ? -7.668 -24.562 2.406 1 98.62 52 PHE B CA 1
ATOM 1742 C C . PHE B 1 52 ? -7.078 -25.875 1.894 1 98.62 52 PHE B C 1
ATOM 1744 O O . PHE B 1 52 ? -7.441 -26.953 2.369 1 98.62 52 PHE B O 1
ATOM 1751 N N . LEU B 1 53 ? -6.332 -25.781 0.941 1 98.75 53 LEU B N 1
ATOM 1752 C CA . LEU B 1 53 ? -5.465 -26.859 0.457 1 98.75 53 LEU B CA 1
ATOM 1753 C C . LEU B 1 53 ? -4 -26.438 0.525 1 98.75 53 LEU B C 1
ATOM 1755 O O . LEU B 1 53 ? -3.625 -25.391 0.002 1 98.75 53 LEU B O 1
ATOM 1759 N N . ASN B 1 54 ? -3.227 -27.25 1.197 1 98.5 54 ASN B N 1
ATOM 1760 C CA . ASN B 1 54 ? -1.816 -26.922 1.378 1 98.5 54 ASN B CA 1
ATOM 1761 C C . ASN B 1 54 ? -1.046 -27.016 0.064 1 98.5 54 ASN B C 1
ATOM 1763 O O . ASN B 1 54 ? -1.382 -27.828 -0.803 1 98.5 54 ASN B O 1
ATOM 1767 N N . ASP B 1 55 ? -0.037 -26.234 -0.095 1 98.25 55 ASP B N 1
ATOM 1768 C CA . ASP B 1 55 ? 0.962 -26.25 -1.158 1 98.25 55 ASP B CA 1
ATOM 1769 C C . ASP B 1 55 ? 2.361 -25.984 -0.602 1 98.25 55 ASP B C 1
ATOM 1771 O O . ASP B 1 55 ? 2.775 -24.844 -0.461 1 98.25 55 ASP B O 1
ATOM 1775 N N . SER B 1 56 ? 3.039 -27.016 -0.34 1 97.25 56 SER B N 1
ATOM 1776 C CA . SER B 1 56 ? 4.344 -26.891 0.305 1 97.25 56 SER B CA 1
ATOM 1777 C C . SER B 1 56 ? 5.328 -26.141 -0.578 1 97.25 56 SER B C 1
ATOM 1779 O O . SER B 1 56 ? 6.25 -25.5 -0.076 1 97.25 56 SER B O 1
ATOM 1781 N N . GLU B 1 57 ? 5.117 -26.203 -1.864 1 97 57 GLU B N 1
ATOM 1782 C CA . GLU B 1 57 ? 6.023 -25.516 -2.777 1 97 57 GLU B CA 1
ATOM 1783 C C . GLU B 1 57 ? 5.84 -24 -2.699 1 97 57 GLU B C 1
ATOM 1785 O O . GLU B 1 57 ? 6.762 -23.234 -3.012 1 97 57 GLU B O 1
ATOM 1790 N N . ALA B 1 58 ? 4.691 -23.578 -2.295 1 98.31 58 ALA B N 1
ATOM 1791 C CA . ALA B 1 58 ? 4.383 -22.156 -2.283 1 98.31 58 ALA B CA 1
ATOM 1792 C C . ALA B 1 58 ? 4.871 -21.5 -0.996 1 98.31 58 ALA B C 1
ATOM 1794 O O . ALA B 1 58 ? 5.086 -20.281 -0.954 1 98.31 58 ALA B O 1
ATOM 1795 N N . VAL B 1 59 ? 5.051 -22.234 0.055 1 98.25 59 VAL B N 1
ATOM 1796 C CA . VAL B 1 59 ? 5.387 -21.688 1.365 1 98.25 59 VAL B CA 1
ATOM 1797 C C . VAL B 1 59 ? 6.789 -21.094 1.33 1 98.25 59 VAL B C 1
ATOM 1799 O O . VAL B 1 59 ? 7.723 -21.703 0.808 1 98.25 59 VAL B O 1
ATOM 1802 N N . GLY B 1 60 ? 6.938 -19.906 1.827 1 98.06 60 GLY B N 1
ATOM 1803 C CA . GLY B 1 60 ? 8.211 -19.188 1.86 1 98.06 60 GLY B CA 1
ATOM 1804 C C . GLY B 1 60 ? 8.117 -17.781 1.316 1 98.06 60 GLY B C 1
ATOM 1805 O O . GLY B 1 60 ? 7.023 -17.281 1.028 1 98.06 60 GLY B O 1
ATOM 1806 N N . LYS B 1 61 ? 9.242 -17.109 1.261 1 98.25 61 LYS B N 1
ATOM 1807 C CA . LYS B 1 61 ? 9.336 -15.742 0.744 1 98.25 61 LYS B CA 1
ATOM 1808 C C . LYS B 1 61 ? 9.586 -15.742 -0.76 1 98.25 61 LYS B C 1
ATOM 1810 O O . LYS B 1 61 ? 10.406 -16.516 -1.258 1 98.25 61 LYS B O 1
ATOM 1815 N N . TRP B 1 62 ? 8.867 -14.945 -1.447 1 98.56 62 TRP B N 1
ATOM 1816 C CA . TRP B 1 62 ? 8.984 -14.75 -2.887 1 98.56 62 TRP B CA 1
ATOM 1817 C C . TRP B 1 62 ? 9.273 -13.289 -3.217 1 98.56 62 TRP B C 1
ATOM 1819 O O . TRP B 1 62 ? 8.578 -12.391 -2.736 1 98.56 62 TRP B O 1
ATOM 1829 N N . GLU B 1 63 ? 10.242 -13.016 -4.035 1 98.12 63 GLU B N 1
ATOM 1830 C CA . GLU B 1 63 ? 10.641 -11.664 -4.402 1 98.12 63 GLU B CA 1
ATOM 1831 C C . GLU B 1 63 ? 10.305 -11.367 -5.859 1 98.12 63 GLU B C 1
ATOM 1833 O O . GLU B 1 63 ? 10.555 -12.188 -6.742 1 98.12 63 GLU B O 1
ATOM 1838 N N . THR B 1 64 ? 9.75 -10.164 -6.059 1 98.19 64 THR B N 1
ATOM 1839 C CA . THR B 1 64 ? 9.367 -9.766 -7.41 1 98.19 64 THR B CA 1
ATOM 1840 C C . THR B 1 64 ? 10.602 -9.609 -8.297 1 98.19 64 THR B C 1
ATOM 1842 O O . THR B 1 64 ? 11.57 -8.953 -7.91 1 98.19 64 THR B O 1
ATOM 1845 N N . VAL B 1 65 ? 10.477 -10.211 -9.516 1 98 65 VAL B N 1
ATOM 1846 C CA . VAL B 1 65 ? 11.586 -10.047 -10.445 1 98 65 VAL B CA 1
ATOM 1847 C C . VAL B 1 65 ? 11.078 -9.43 -11.75 1 98 65 VAL B C 1
ATOM 1849 O O . VAL B 1 65 ? 11.875 -8.945 -12.562 1 98 65 VAL B O 1
ATOM 1852 N N . ASP B 1 66 ? 9.781 -9.516 -11.953 1 98.44 66 ASP B N 1
ATOM 1853 C CA . ASP B 1 66 ? 9.227 -8.945 -13.18 1 98.44 66 ASP B CA 1
ATOM 1854 C C . ASP B 1 66 ? 7.715 -8.766 -13.062 1 98.44 66 ASP B C 1
ATOM 1856 O O . ASP B 1 66 ? 7.109 -9.18 -12.078 1 98.44 66 ASP B O 1
ATOM 1860 N N . PHE B 1 67 ? 7.148 -8.086 -13.93 1 98.44 67 PHE B N 1
ATOM 1861 C CA . PHE B 1 67 ? 5.723 -7.875 -14.133 1 98.44 67 PHE B CA 1
ATOM 1862 C C . PHE B 1 67 ? 5.359 -7.992 -15.609 1 98.44 67 PHE B C 1
ATOM 1864 O O . PHE B 1 67 ? 5.879 -7.246 -16.438 1 98.44 67 PHE B O 1
ATOM 1871 N N . VAL B 1 68 ? 4.445 -8.977 -15.914 1 98.5 68 VAL B N 1
ATOM 1872 C CA . VAL B 1 68 ? 4.238 -9.289 -17.328 1 98.5 68 VAL B CA 1
ATOM 1873 C C . VAL B 1 68 ? 2.744 -9.406 -17.609 1 98.5 68 VAL B C 1
ATOM 1875 O O . VAL B 1 68 ? 1.96 -9.758 -16.734 1 98.5 68 VAL B O 1
ATOM 1878 N N . LYS B 1 69 ? 2.412 -9.141 -18.812 1 97.5 69 LYS B N 1
ATOM 1879 C CA . LYS B 1 69 ? 1.02 -9.258 -19.234 1 97.5 69 LYS B CA 1
ATOM 1880 C C . LYS B 1 69 ? 0.583 -10.711 -19.312 1 97.5 69 LYS B C 1
ATOM 1882 O O . LYS B 1 69 ? -0.494 -11.07 -18.828 1 97.5 69 LYS B O 1
ATOM 1887 N N . GLU B 1 70 ? 1.422 -11.5 -19.984 1 98 70 GLU B N 1
ATOM 1888 C CA . GLU B 1 70 ? 1.22 -12.945 -20.094 1 98 70 GLU B CA 1
ATOM 1889 C C . GLU B 1 70 ? 2.408 -13.711 -19.516 1 98 70 GLU B C 1
ATOM 1891 O O . GLU B 1 70 ? 3.549 -13.25 -19.594 1 98 70 GLU B O 1
ATOM 1896 N N . ILE B 1 71 ? 2.131 -14.867 -19 1 97.88 71 ILE B N 1
ATOM 1897 C CA . ILE B 1 71 ? 3.166 -15.688 -18.375 1 97.88 71 ILE B CA 1
ATOM 1898 C C . ILE B 1 71 ? 4.293 -15.938 -19.375 1 97.88 71 ILE B C 1
ATOM 1900 O O . ILE B 1 71 ? 5.473 -15.883 -19.031 1 97.88 71 ILE B O 1
ATOM 1904 N N . ASP B 1 72 ? 3.953 -16.047 -20.609 1 97 72 ASP B N 1
ATOM 1905 C CA . ASP B 1 72 ? 4.922 -16.406 -21.641 1 97 72 ASP B CA 1
ATOM 1906 C C . ASP B 1 72 ? 5.793 -15.211 -22.016 1 97 72 ASP B C 1
ATOM 1908 O O . ASP B 1 72 ? 6.809 -15.367 -22.703 1 97 72 ASP B O 1
ATOM 1912 N N . ASP B 1 73 ? 5.465 -14.031 -21.594 1 97.81 73 ASP B N 1
ATOM 1913 C CA . ASP B 1 73 ? 6.262 -12.836 -21.859 1 97.81 73 ASP B CA 1
ATOM 1914 C C . ASP B 1 73 ? 7.512 -12.805 -20.984 1 97.81 73 ASP B C 1
ATOM 1916 O O . ASP B 1 73 ? 8.445 -12.047 -21.234 1 97.81 73 ASP B O 1
ATOM 1920 N N . PHE B 1 74 ? 7.523 -13.617 -20 1 98.5 74 PHE B N 1
ATOM 1921 C CA . PHE B 1 74 ? 8.625 -13.594 -19.047 1 98.5 74 PHE B CA 1
ATOM 1922 C C . PHE B 1 74 ? 9.867 -14.25 -19.641 1 98.5 74 PHE B C 1
ATOM 1924 O O . PHE B 1 74 ? 9.789 -15.336 -20.219 1 98.5 74 PHE B O 1
ATOM 1931 N N . LYS B 1 75 ? 10.969 -13.555 -19.469 1 97.19 75 LYS B N 1
ATOM 1932 C CA . LYS B 1 75 ? 12.297 -14.047 -19.812 1 97.19 75 LYS B CA 1
ATOM 1933 C C . LYS B 1 75 ? 13.273 -13.867 -18.656 1 97.19 75 LYS B C 1
ATOM 1935 O O . LYS B 1 75 ? 13.633 -12.742 -18.312 1 97.19 75 LYS B O 1
ATOM 1940 N N . PRO B 1 76 ? 13.641 -15.047 -18.125 1 96.25 76 PRO B N 1
ATOM 1941 C CA . PRO B 1 76 ? 14.594 -14.922 -17.016 1 96.25 76 PRO B CA 1
ATOM 1942 C C . PRO B 1 76 ? 15.789 -14.047 -17.359 1 96.25 76 PRO B C 1
ATOM 1944 O O . PRO B 1 76 ? 16.359 -14.172 -18.438 1 96.25 76 PRO B O 1
ATOM 1947 N N . GLY B 1 77 ? 16.078 -13.102 -16.484 1 93.25 77 GLY B N 1
ATOM 1948 C CA . GLY B 1 77 ? 17.25 -12.258 -16.656 1 93.25 77 GLY B CA 1
ATOM 1949 C C . GLY B 1 77 ? 16.969 -11 -17.469 1 93.25 77 GLY B C 1
ATOM 1950 O O . GLY B 1 77 ? 17.812 -10.117 -17.562 1 93.25 77 GLY B O 1
ATOM 1951 N N . GLU B 1 78 ? 15.852 -10.984 -18.078 1 94.88 78 GLU B N 1
ATOM 1952 C CA . GLU B 1 78 ? 15.445 -9.805 -18.844 1 94.88 78 GLU B CA 1
ATOM 1953 C C . GLU B 1 78 ? 14.125 -9.242 -18.312 1 94.88 78 GLU B C 1
ATOM 1955 O O . GLU B 1 78 ? 13.047 -9.695 -18.688 1 94.88 78 GLU B O 1
ATOM 1960 N N . LYS B 1 79 ? 14.273 -8.312 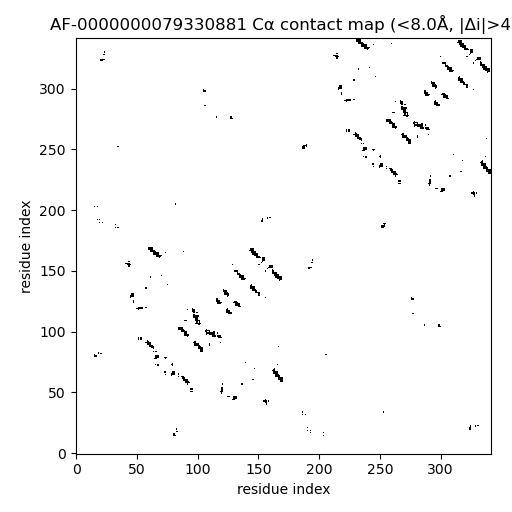-17.578 1 95.44 79 LYS B N 1
ATOM 1961 C CA . LYS B 1 79 ? 13.07 -7.707 -17.016 1 95.44 79 LYS B CA 1
ATOM 1962 C C . LYS B 1 79 ? 12.266 -6.977 -18.078 1 95.44 79 LYS B C 1
ATOM 1964 O O . LYS B 1 79 ? 12.797 -6.102 -18.781 1 95.44 79 LYS B O 1
ATOM 1969 N N . GLN B 1 80 ? 11.008 -7.332 -18.188 1 96.06 80 GLN B N 1
ATOM 1970 C CA . GLN B 1 80 ? 10.125 -6.754 -19.203 1 96.06 80 GLN B CA 1
ATOM 1971 C C . GLN B 1 80 ? 9.531 -5.434 -18.719 1 96.06 80 GLN B C 1
ATOM 1973 O O . GLN B 1 80 ? 9.406 -4.484 -19.484 1 96.06 80 GLN B O 1
ATOM 1978 N N . TRP B 1 81 ? 9.203 -5.438 -17.484 1 95.25 81 TRP B N 1
ATOM 1979 C CA . TRP B 1 81 ? 8.586 -4.254 -16.891 1 95.25 81 TRP B CA 1
ATOM 1980 C C . TRP B 1 81 ? 9.625 -3.16 -16.656 1 95.25 81 TRP B C 1
ATOM 1982 O O . TRP B 1 81 ? 10.641 -3.395 -16 1 95.25 81 TRP B O 1
ATOM 1992 N N . LYS B 1 82 ? 9.273 -1.947 -17.078 1 88.69 82 LYS B N 1
ATOM 1993 C CA . LYS B 1 82 ? 10.234 -0.855 -17 1 88.69 82 LYS B CA 1
ATOM 1994 C C . LYS B 1 82 ? 9.898 0.101 -15.859 1 88.69 82 LYS B C 1
ATOM 1996 O O . LYS B 1 82 ? 10.68 1.002 -15.547 1 88.69 82 LYS B O 1
ATOM 2001 N N . GLY B 1 83 ? 8.758 -0.101 -15.289 1 82.75 83 GLY B N 1
ATOM 2002 C CA . GLY B 1 83 ? 8.398 0.727 -14.148 1 82.75 83 GLY B CA 1
ATOM 2003 C C . GLY B 1 83 ? 8.945 0.204 -12.836 1 82.75 83 GLY B C 1
ATOM 2004 O O . GLY B 1 83 ? 9.672 -0.787 -12.812 1 82.75 83 GLY B O 1
ATOM 2005 N N . GLY B 1 84 ? 8.781 0.984 -11.781 1 80.81 84 GLY B N 1
ATOM 2006 C CA . GLY B 1 84 ? 9.117 0.503 -10.445 1 80.81 84 GLY B CA 1
ATOM 2007 C C . GLY B 1 84 ? 8.242 -0.653 -9.992 1 80.81 84 GLY B C 1
ATOM 2008 O O . GLY B 1 84 ? 7.09 -0.769 -10.406 1 80.81 84 GLY B O 1
ATOM 2009 N N . ASP B 1 85 ? 8.852 -1.482 -9.195 1 84.56 85 ASP B N 1
ATOM 2010 C CA . ASP B 1 85 ? 8.062 -2.568 -8.617 1 84.56 85 ASP B CA 1
ATOM 2011 C C . ASP B 1 85 ? 7.238 -2.076 -7.43 1 84.56 85 ASP B C 1
ATOM 2013 O O . ASP B 1 85 ? 7.793 -1.706 -6.395 1 84.56 85 ASP B O 1
ATOM 2017 N N . TYR B 1 86 ? 5.977 -2.049 -7.629 1 89.31 86 TYR B N 1
ATOM 2018 C CA . TYR B 1 86 ? 5.129 -1.73 -6.488 1 89.31 86 TYR B CA 1
ATOM 2019 C C . TYR B 1 86 ? 5.168 -2.848 -5.449 1 89.31 86 TYR B C 1
ATOM 2021 O O . TYR B 1 86 ? 5.48 -2.607 -4.281 1 89.31 86 TYR B O 1
ATOM 2029 N N . LEU B 1 87 ? 4.785 -4.062 -5.84 1 96.06 87 LEU B N 1
ATOM 2030 C CA . LEU B 1 87 ? 4.945 -5.227 -4.977 1 96.06 87 LEU B CA 1
ATOM 2031 C C . LEU B 1 87 ? 6.387 -5.727 -5 1 96.06 87 LEU B C 1
ATOM 2033 O O . LEU B 1 87 ? 6.887 -6.145 -6.047 1 96.06 87 LEU B O 1
ATOM 2037 N N . LYS B 1 88 ? 7.012 -5.711 -3.938 1 96.81 88 LYS B N 1
ATOM 2038 C CA . LYS B 1 88 ? 8.422 -6.098 -3.863 1 96.81 88 LYS B CA 1
ATOM 2039 C C . LYS B 1 88 ? 8.562 -7.566 -3.486 1 96.81 88 LYS B C 1
ATOM 2041 O O . LYS B 1 88 ? 9.406 -8.273 -4.039 1 96.81 88 LYS B O 1
ATOM 2046 N N . SER B 1 89 ? 7.734 -7.977 -2.498 1 98.25 89 SER B N 1
ATOM 2047 C CA . SER B 1 89 ? 7.789 -9.375 -2.09 1 98.25 89 SER B CA 1
ATOM 2048 C C . SER B 1 89 ? 6.527 -9.781 -1.335 1 98.25 89 SER B C 1
ATOM 2050 O O . SER B 1 89 ? 5.77 -8.922 -0.874 1 98.25 89 SER B O 1
ATOM 2052 N N . ILE B 1 90 ? 6.324 -11.047 -1.264 1 98.56 90 ILE B N 1
ATOM 2053 C CA . ILE B 1 90 ? 5.312 -11.648 -0.397 1 98.56 90 ILE B CA 1
ATOM 2054 C C . ILE B 1 90 ? 5.934 -12.789 0.407 1 98.56 90 ILE B C 1
ATOM 2056 O O . ILE B 1 90 ? 6.961 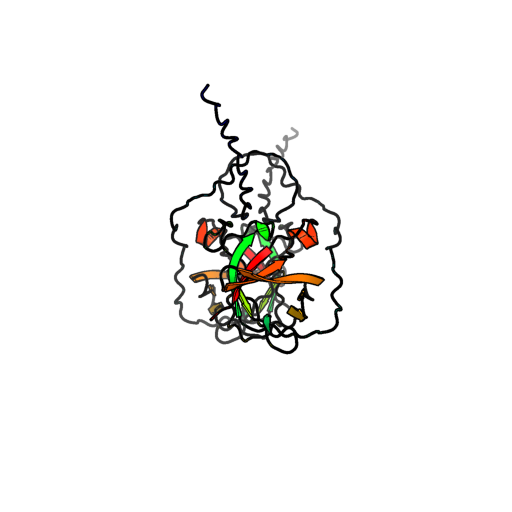-13.344 0.015 1 98.56 90 ILE B O 1
ATOM 2060 N N . THR B 1 91 ? 5.316 -13.07 1.505 1 98.62 91 THR B N 1
ATOM 2061 C CA . THR B 1 91 ? 5.711 -14.203 2.342 1 98.62 91 THR B CA 1
ATOM 2062 C C . THR B 1 91 ? 4.512 -15.086 2.66 1 98.62 91 THR B C 1
ATOM 2064 O O . THR B 1 91 ? 3.576 -14.656 3.336 1 98.62 91 THR B O 1
ATOM 2067 N N . ILE B 1 92 ? 4.562 -16.203 2.125 1 98.56 92 ILE B N 1
ATOM 2068 C CA . ILE B 1 92 ? 3.543 -17.203 2.363 1 98.56 92 ILE B CA 1
ATOM 2069 C C . ILE B 1 92 ? 3.936 -18.062 3.57 1 98.56 92 ILE B C 1
ATOM 2071 O O . ILE B 1 92 ? 5.008 -18.672 3.588 1 98.56 92 ILE B O 1
ATOM 2075 N N . ILE B 1 93 ? 3.096 -18.094 4.512 1 98.25 93 ILE B N 1
ATOM 2076 C CA . ILE B 1 93 ? 3.316 -18.812 5.766 1 98.25 93 ILE B CA 1
ATOM 2077 C C . ILE B 1 93 ? 2.406 -20.031 5.832 1 98.25 93 ILE B C 1
ATOM 2079 O O . ILE B 1 93 ? 1.401 -20.109 5.121 1 98.25 93 ILE B O 1
ATOM 2083 N N . GLN B 1 94 ? 2.768 -21 6.605 1 97.31 94 GLN B N 1
ATOM 2084 C CA . GLN B 1 94 ? 1.998 -22.234 6.742 1 97.31 94 GLN B CA 1
ATOM 2085 C C . GLN B 1 94 ? 0.567 -21.938 7.188 1 97.31 94 GLN B C 1
ATOM 2087 O O . GLN B 1 94 ? 0.275 -20.844 7.68 1 97.31 94 GLN B O 1
ATOM 2092 N N . ASP B 1 95 ? -0.332 -22.844 6.82 1 97.5 95 ASP B N 1
ATOM 2093 C CA . ASP B 1 95 ? -1.702 -22.906 7.32 1 97.5 95 ASP B CA 1
ATOM 2094 C C . ASP B 1 95 ? -2.533 -21.734 6.781 1 97.5 95 ASP B C 1
ATOM 2096 O O . ASP B 1 95 ? -3.379 -21.188 7.488 1 97.5 95 ASP B O 1
ATOM 2100 N N . GLY B 1 96 ? -2.203 -21.266 5.629 1 98.38 96 GLY B N 1
ATOM 2101 C CA . GLY B 1 96 ? -3.043 -20.297 4.934 1 98.38 96 GLY B CA 1
ATOM 2102 C C . GLY B 1 96 ? -2.775 -18.859 5.348 1 98.38 96 GLY B C 1
ATOM 2103 O O . GLY B 1 96 ? -3.5 -17.953 4.945 1 98.38 96 GLY B O 1
ATOM 2104 N N . LYS B 1 97 ? -1.734 -18.672 6.094 1 98.31 97 LYS B N 1
ATOM 2105 C CA . LYS B 1 97 ? -1.421 -17.328 6.594 1 98.31 97 LYS B CA 1
ATOM 2106 C C . LYS B 1 97 ? -0.355 -16.656 5.73 1 98.31 97 LYS B C 1
ATOM 2108 O O . LYS B 1 97 ? 0.456 -17.344 5.098 1 98.31 97 LYS B O 1
ATOM 2113 N N . MET B 1 98 ? -0.454 -15.375 5.727 1 98.19 98 MET B N 1
ATOM 2114 C CA . MET B 1 98 ? 0.56 -14.586 5.023 1 98.19 98 MET B CA 1
ATOM 2115 C C . MET B 1 98 ? 1.038 -13.422 5.887 1 98.19 98 MET B C 1
ATOM 2117 O O . MET B 1 98 ? 0.275 -12.891 6.691 1 98.19 98 MET B O 1
ATOM 2121 N N . ALA B 1 99 ? 2.271 -13.023 5.715 1 97.56 99 ALA B N 1
ATOM 2122 C CA . ALA B 1 99 ? 2.744 -11.758 6.281 1 97.56 99 ALA B CA 1
ATOM 2123 C C . ALA B 1 99 ? 2.27 -10.578 5.449 1 97.56 99 ALA B C 1
ATOM 2125 O O . ALA B 1 99 ? 1.849 -10.742 4.301 1 97.56 99 ALA B O 1
ATOM 2126 N N . GLN B 1 100 ? 2.334 -9.383 6.066 1 96 100 GLN B N 1
ATOM 2127 C CA . GLN B 1 100 ? 2.127 -8.172 5.273 1 96 100 GLN B CA 1
ATOM 2128 C C . GLN B 1 100 ? 3.053 -8.148 4.059 1 96 100 GLN B C 1
ATOM 2130 O O . GLN B 1 100 ? 4.246 -8.43 4.176 1 96 100 GLN B O 1
ATOM 2135 N N . PRO B 1 101 ? 2.455 -7.875 2.908 1 96.69 101 PRO B N 1
ATOM 2136 C CA . PRO B 1 101 ? 3.334 -7.766 1.741 1 96.69 101 PRO B CA 1
ATOM 2137 C C . PRO B 1 101 ? 4.289 -6.578 1.83 1 96.69 101 PRO B C 1
ATOM 2139 O O . PRO B 1 101 ? 3.975 -5.578 2.48 1 96.69 101 PRO B O 1
ATOM 2142 N N . ASP B 1 102 ? 5.406 -6.777 1.23 1 96.44 102 ASP B N 1
ATOM 2143 C CA . ASP B 1 102 ? 6.34 -5.668 1.053 1 96.44 102 ASP B CA 1
ATOM 2144 C C . ASP B 1 102 ? 6.027 -4.887 -0.222 1 96.44 102 ASP B C 1
ATOM 2146 O O . ASP B 1 102 ? 6.203 -5.398 -1.329 1 96.44 102 ASP B O 1
ATOM 2150 N N . VAL B 1 103 ? 5.531 -3.707 -0.035 1 93.94 103 VAL B N 1
ATOM 2151 C CA . VAL B 1 103 ? 5.184 -2.891 -1.193 1 93.94 103 VAL B CA 1
ATOM 2152 C C . VAL B 1 103 ? 5.918 -1.554 -1.121 1 93.94 103 VAL B C 1
ATOM 2154 O O . VAL B 1 103 ? 6.43 -1.175 -0.063 1 93.94 103 VAL B O 1
ATOM 2157 N N . GLN B 1 104 ? 5.965 -0.916 -2.232 1 87.62 104 GLN B N 1
ATOM 2158 C CA . GLN B 1 104 ? 6.602 0.397 -2.275 1 87.62 104 GLN B CA 1
ATOM 2159 C C . GLN B 1 104 ? 5.984 1.342 -1.249 1 87.62 104 GLN B C 1
ATOM 2161 O O . GLN B 1 104 ? 4.762 1.498 -1.197 1 87.62 104 GLN B O 1
ATOM 2166 N N . GLY B 1 105 ? 6.773 1.885 -0.424 1 84.88 105 GLY B N 1
ATOM 2167 C CA . GLY B 1 105 ? 6.344 2.879 0.547 1 84.88 105 GLY B CA 1
ATOM 2168 C C . GLY B 1 105 ? 5.828 2.27 1.836 1 84.88 105 GLY B C 1
ATOM 2169 O O . GLY B 1 105 ? 5.574 2.984 2.809 1 84.88 105 GLY B O 1
ATOM 2170 N N . MET B 1 106 ? 5.648 0.984 1.87 1 92 106 MET B N 1
ATOM 2171 C CA . MET B 1 106 ? 5.207 0.262 3.061 1 92 106 MET B CA 1
ATOM 2172 C C . MET B 1 106 ? 5.961 -1.054 3.211 1 92 106 MET B C 1
ATOM 2174 O O . MET B 1 106 ? 5.434 -2.119 2.891 1 92 106 MET B O 1
ATOM 2178 N N . PRO B 1 107 ? 7.145 -0.932 3.744 1 93.69 107 PRO B N 1
ATOM 2179 C CA . PRO B 1 107 ? 7.945 -2.148 3.912 1 93.69 107 PRO B CA 1
ATOM 2180 C C . PRO B 1 107 ? 7.34 -3.117 4.926 1 93.69 107 PRO B C 1
ATOM 2182 O O . PRO B 1 107 ? 6.641 -2.693 5.848 1 93.69 107 PRO B O 1
ATOM 2185 N N . SER B 1 108 ? 7.555 -4.348 4.66 1 94.19 108 SER B N 1
ATOM 2186 C CA . SER B 1 108 ? 7.125 -5.438 5.527 1 94.19 108 SER B CA 1
ATOM 2187 C C . SER B 1 108 ? 8.297 -6 6.328 1 94.19 108 SER B C 1
ATOM 2189 O O . SER B 1 108 ? 9.43 -6.043 5.836 1 94.19 108 SER B O 1
ATOM 2191 N N . ASP B 1 109 ? 8.023 -6.43 7.559 1 92.19 109 ASP B N 1
ATOM 2192 C CA . ASP B 1 109 ? 9.031 -7.172 8.305 1 92.19 109 ASP B CA 1
ATOM 2193 C C . ASP B 1 109 ? 8.953 -8.664 7.996 1 92.19 109 ASP B C 1
ATOM 2195 O O . ASP B 1 109 ? 9.672 -9.469 8.602 1 92.19 109 ASP B O 1
ATOM 2199 N N . GLU B 1 110 ? 8.109 -9.047 7.129 1 92.69 110 GLU B N 1
ATOM 2200 C CA . GLU B 1 110 ? 7.953 -10.398 6.602 1 92.69 110 GLU B CA 1
ATOM 2201 C C . GLU B 1 110 ? 7.473 -11.367 7.684 1 92.69 110 GLU B C 1
ATOM 2203 O O . GLU B 1 110 ? 7.504 -12.586 7.492 1 92.69 110 GLU B O 1
ATOM 2208 N N . LYS B 1 111 ? 7.047 -10.812 8.859 1 92.94 111 LYS B N 1
ATOM 2209 C CA . LYS B 1 111 ? 6.625 -11.648 9.984 1 92.94 111 LYS B CA 1
ATOM 2210 C C . LYS B 1 111 ? 5.219 -11.273 10.453 1 92.94 111 LYS B C 1
ATOM 2212 O O . LYS B 1 111 ? 4.43 -12.141 10.82 1 92.94 111 LYS B O 1
ATOM 2217 N N . THR B 1 112 ? 4.996 -10 10.367 1 94.31 112 THR B N 1
ATOM 2218 C CA . THR B 1 112 ? 3.693 -9.523 10.82 1 94.31 112 THR B CA 1
ATOM 2219 C C . THR B 1 112 ? 2.584 -10.023 9.898 1 94.31 112 THR B C 1
ATOM 2221 O O . THR B 1 112 ? 2.611 -9.773 8.695 1 94.31 112 THR B O 1
ATOM 2224 N N . LEU B 1 113 ? 1.637 -10.648 10.477 1 95.25 113 LEU B N 1
ATOM 2225 C CA . LEU B 1 113 ? 0.581 -11.281 9.703 1 95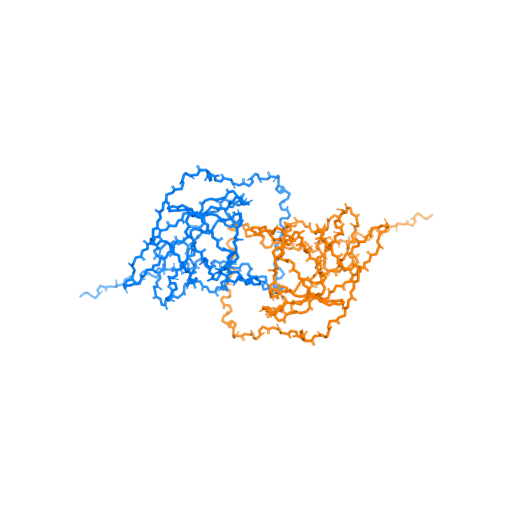.25 113 LEU B CA 1
ATOM 2226 C C . LEU B 1 113 ? -0.365 -10.242 9.109 1 95.25 113 LEU B C 1
ATOM 2228 O O . LEU B 1 113 ? -0.705 -9.258 9.773 1 95.25 113 LEU B O 1
ATOM 2232 N N . ALA B 1 114 ? -0.738 -10.523 7.895 1 95.69 114 ALA B N 1
ATOM 2233 C CA . ALA B 1 114 ? -1.835 -9.797 7.258 1 95.69 114 ALA B CA 1
ATOM 2234 C C . ALA B 1 114 ? -3.158 -10.539 7.438 1 95.69 114 ALA B C 1
ATOM 2236 O O . ALA B 1 114 ? -3.422 -11.523 6.742 1 95.69 114 ALA B O 1
ATOM 2237 N N . SER B 1 115 ? -4.035 -10.062 8.234 1 93.56 115 SER B N 1
ATOM 2238 C CA . SER B 1 115 ? -5.281 -10.766 8.531 1 93.56 115 SER B CA 1
ATOM 2239 C C . SER B 1 115 ? -6.223 -10.758 7.332 1 93.56 115 SER B C 1
ATOM 2241 O O . SER B 1 115 ? -7.141 -11.57 7.25 1 93.56 115 SER B O 1
ATOM 2243 N N . TRP B 1 116 ? -6.051 -9.938 6.445 1 95.75 116 TRP B N 1
ATOM 2244 C CA . TRP B 1 116 ? -6.93 -9.742 5.297 1 95.75 116 TRP B CA 1
ATOM 2245 C C . TRP B 1 116 ? -6.434 -10.523 4.09 1 95.75 116 TRP B C 1
ATOM 2247 O O . TRP B 1 116 ? -7.09 -10.555 3.045 1 95.75 116 TRP B O 1
ATOM 2257 N N . LEU B 1 117 ? -5.254 -11.055 4.16 1 97.62 117 LEU B N 1
ATOM 2258 C CA . LEU B 1 117 ? -4.617 -11.789 3.068 1 97.62 117 LEU B CA 1
ATOM 2259 C C . LEU B 1 117 ? -4.34 -13.234 3.471 1 97.62 117 LEU B C 1
ATOM 2261 O O . LEU B 1 117 ? -3.662 -13.484 4.469 1 97.62 117 LEU B O 1
ATOM 2265 N N . THR B 1 118 ? -4.922 -14.195 2.752 1 98.56 118 THR B N 1
ATOM 2266 C CA . THR B 1 118 ? -4.73 -15.625 2.977 1 98.56 118 THR B CA 1
ATOM 2267 C C . THR B 1 118 ? -4.363 -16.328 1.677 1 98.56 118 THR B C 1
ATOM 2269 O O . THR B 1 118 ? -4.266 -15.703 0.625 1 98.56 118 THR B O 1
ATOM 2272 N N . TRP B 1 119 ? -4.043 -17.672 1.812 1 98.81 119 TRP B N 1
ATOM 2273 C CA . TRP B 1 119 ? -3.715 -18.422 0.608 1 98.81 119 TRP B CA 1
ATOM 2274 C C . TRP B 1 119 ? -4.211 -19.859 0.717 1 98.81 119 TRP B C 1
ATOM 2276 O O . TRP B 1 119 ? -4.453 -20.359 1.818 1 98.81 119 TRP B O 1
ATOM 2286 N N . THR B 1 120 ? -4.5 -20.422 -0.313 1 98.94 120 THR B N 1
ATOM 2287 C CA . THR B 1 120 ? -4.691 -21.859 -0.541 1 98.94 120 THR B CA 1
ATOM 2288 C C . THR B 1 120 ? -4.027 -22.281 -1.848 1 98.94 120 THR B C 1
ATOM 2290 O O . THR B 1 120 ? -3.58 -21.438 -2.629 1 98.94 120 THR B O 1
ATOM 2293 N N . LYS B 1 121 ? -3.895 -23.5 -2.059 1 98.81 121 LYS B N 1
ATOM 2294 C CA . LYS B 1 121 ? -3.193 -23.953 -3.254 1 98.81 121 LYS B CA 1
ATOM 2295 C C . LYS B 1 121 ? -3.764 -23.312 -4.512 1 98.81 121 LYS B C 1
ATOM 2297 O O . LYS B 1 121 ? -4.945 -23.469 -4.816 1 98.81 121 LYS B O 1
ATOM 2302 N N . GLY B 1 122 ? -3 -22.531 -5.152 1 98.69 122 GLY B N 1
ATOM 2303 C CA . GLY B 1 122 ? -3.348 -21.953 -6.441 1 98.69 122 GLY B CA 1
ATOM 2304 C C . GLY B 1 122 ? -3.949 -20.562 -6.324 1 98.69 122 GLY B C 1
ATOM 2305 O O . GLY B 1 122 ? -4.203 -19.906 -7.336 1 98.69 122 GLY B O 1
ATOM 2306 N N . TYR B 1 123 ? -4.141 -20.094 -5.027 1 98.88 123 TYR B N 1
ATOM 2307 C CA . TYR B 1 123 ? -4.805 -18.797 -4.883 1 98.88 123 TYR B CA 1
ATOM 2308 C C . TYR B 1 123 ? -4.188 -18 -3.74 1 98.88 123 TYR B C 1
ATOM 2310 O O . TYR B 1 123 ? -3.883 -18.547 -2.682 1 98.88 123 TYR B O 1
ATOM 2318 N N . ILE B 1 124 ? -4.004 -16.781 -3.965 1 98.81 124 ILE B N 1
ATOM 2319 C CA . ILE B 1 124 ? -3.859 -15.766 -2.924 1 98.81 124 ILE B CA 1
ATOM 2320 C C . ILE B 1 124 ? -5.152 -14.969 -2.799 1 98.81 124 ILE B C 1
ATOM 2322 O O . ILE B 1 124 ? -5.633 -14.391 -3.777 1 98.81 124 ILE B O 1
ATOM 2326 N N . ILE B 1 125 ? -5.703 -14.867 -1.62 1 98.62 125 ILE B N 1
ATOM 2327 C CA . ILE B 1 125 ? -7.062 -14.375 -1.428 1 98.62 125 ILE B CA 1
ATOM 2328 C C . ILE B 1 125 ? -7.039 -13.109 -0.569 1 98.62 125 ILE B C 1
ATOM 2330 O O . ILE B 1 125 ? -6.488 -13.117 0.535 1 98.62 125 ILE B O 1
ATOM 2334 N N . SER B 1 126 ? -7.523 -12.078 -1.077 1 97.88 126 SER B N 1
ATOM 2335 C CA . SER B 1 126 ? -7.723 -10.844 -0.325 1 97.88 126 SER B CA 1
ATOM 2336 C C . SER B 1 126 ? -9.172 -10.688 0.118 1 97.88 126 SER B C 1
ATOM 2338 O O . SER B 1 126 ? -10.062 -10.477 -0.709 1 97.88 126 SER B O 1
ATOM 2340 N N . SER B 1 127 ? -9.414 -10.766 1.369 1 96.12 127 SER B N 1
ATOM 2341 C CA . SER B 1 127 ? -10.766 -10.539 1.871 1 96.12 127 SER B CA 1
ATOM 2342 C C . SER B 1 127 ? -11.141 -9.062 1.801 1 96.12 127 SER B C 1
ATOM 2344 O O . SER B 1 127 ? -12.32 -8.719 1.746 1 96.12 127 SER B O 1
ATOM 2346 N N . ALA B 1 128 ? -10.156 -8.234 1.805 1 92.62 128 ALA B N 1
ATOM 2347 C CA . ALA B 1 128 ? -10.391 -6.797 1.743 1 92.62 128 ALA B CA 1
ATOM 2348 C C . ALA B 1 128 ? -10.914 -6.383 0.37 1 92.62 128 ALA B C 1
ATOM 2350 O O . ALA B 1 128 ? -11.859 -5.602 0.27 1 92.62 128 ALA B O 1
ATOM 2351 N N . ASP B 1 129 ? -10.336 -6.906 -0.652 1 93.19 129 ASP B N 1
ATOM 2352 C CA . ASP B 1 129 ? -10.711 -6.551 -2.018 1 93.19 129 ASP B CA 1
ATOM 2353 C C . ASP B 1 129 ? -11.672 -7.578 -2.609 1 93.19 129 ASP B C 1
ATOM 2355 O O . ASP B 1 129 ? -12.188 -7.387 -3.713 1 93.19 129 ASP B O 1
ATOM 2359 N N . LYS B 1 130 ? -11.898 -8.656 -1.873 1 96.12 130 LYS B N 1
ATOM 2360 C CA . LYS B 1 130 ? -12.711 -9.773 -2.334 1 96.12 130 LYS B CA 1
ATOM 2361 C C . LYS B 1 130 ? -12.203 -10.32 -3.664 1 96.12 130 LYS B C 1
ATOM 2363 O O . LYS B 1 130 ? -12.969 -10.5 -4.609 1 96.12 130 LYS B O 1
ATOM 2368 N N . THR B 1 131 ? -10.938 -10.562 -3.68 1 97.88 131 THR B N 1
ATOM 2369 C CA . THR B 1 131 ? -10.305 -11.125 -4.871 1 97.88 131 THR B CA 1
ATOM 2370 C C . THR B 1 131 ? -9.578 -12.422 -4.535 1 97.88 131 THR B C 1
ATOM 2372 O O . THR B 1 131 ? -9.117 -12.609 -3.408 1 97.88 131 THR B O 1
ATOM 2375 N N . ALA B 1 132 ? -9.523 -13.281 -5.508 1 98.69 132 ALA B N 1
ATOM 2376 C CA . ALA B 1 132 ? -8.719 -14.5 -5.492 1 98.69 132 ALA B CA 1
ATOM 2377 C C . ALA B 1 132 ? -7.727 -14.523 -6.656 1 98.69 132 ALA B C 1
ATOM 2379 O O . ALA B 1 132 ? -8.094 -14.852 -7.785 1 98.69 132 ALA B O 1
ATOM 2380 N N . SER B 1 133 ? -6.551 -14.133 -6.395 1 98.69 133 SER B N 1
ATOM 2381 C CA . SER B 1 133 ? -5.508 -14.125 -7.41 1 98.69 133 SER B CA 1
ATOM 2382 C C . SER B 1 133 ? -4.922 -15.523 -7.613 1 98.69 133 SER B C 1
ATOM 2384 O O . SER B 1 133 ? -4.379 -16.109 -6.68 1 98.69 133 SER B O 1
ATOM 2386 N N . GLN B 1 134 ? -5.004 -15.992 -8.797 1 98.81 134 GLN B N 1
ATOM 2387 C CA . GLN B 1 134 ? -4.406 -17.281 -9.094 1 98.81 134 GLN B CA 1
ATOM 2388 C C . GLN B 1 134 ? -2.887 -17.188 -9.188 1 98.81 134 GLN B C 1
ATOM 2390 O O . GLN B 1 134 ? -2.354 -16.188 -9.688 1 98.81 134 GLN B O 1
ATOM 2395 N N . TYR B 1 135 ? -2.273 -18.234 -8.656 1 98.88 135 TYR B N 1
ATOM 2396 C CA . TYR B 1 135 ? -0.839 -18.344 -8.906 1 98.88 135 TYR B CA 1
ATOM 2397 C C . TYR B 1 135 ? -0.471 -19.719 -9.445 1 98.88 135 TYR B C 1
ATOM 2399 O O . TYR B 1 135 ? -1.173 -20.688 -9.195 1 98.88 135 TYR B O 1
ATOM 2407 N N . THR B 1 136 ? 0.573 -19.781 -10.25 1 98.69 136 THR B N 1
ATOM 2408 C CA . THR B 1 136 ? 1.222 -21 -10.703 1 98.69 136 THR B CA 1
ATOM 2409 C C . THR B 1 136 ? 2.729 -20.938 -10.477 1 98.69 136 THR B C 1
ATOM 2411 O O . THR B 1 136 ? 3.328 -19.859 -10.602 1 98.69 136 THR B O 1
ATOM 2414 N N . ILE B 1 137 ? 3.266 -22.016 -10.07 1 98.56 137 ILE B N 1
ATOM 2415 C CA . ILE B 1 137 ? 4.711 -22.094 -9.891 1 98.56 137 ILE B CA 1
ATOM 2416 C C . ILE B 1 137 ? 5.324 -22.906 -11.039 1 98.56 137 ILE B C 1
ATOM 2418 O O . ILE B 1 137 ? 4.855 -24 -11.359 1 98.56 137 ILE B O 1
ATOM 2422 N N . LYS B 1 138 ? 6.301 -22.297 -11.648 1 97.31 138 LYS B N 1
ATOM 2423 C CA . LYS B 1 138 ? 7.008 -22.922 -12.758 1 97.31 138 LYS B CA 1
ATOM 2424 C C . LYS B 1 138 ? 8.516 -22.938 -12.508 1 97.31 138 LYS B C 1
ATOM 2426 O O . LYS B 1 138 ? 9.062 -22.016 -11.906 1 97.31 138 LYS B O 1
ATOM 2431 N N . GLU B 1 139 ? 9.109 -23.953 -12.945 1 95.75 139 GLU B N 1
ATOM 2432 C CA . GLU B 1 139 ? 10.57 -24.016 -12.953 1 95.75 139 GLU B CA 1
ATOM 2433 C C . GLU B 1 139 ? 11.125 -23.641 -14.328 1 95.75 139 GLU B C 1
ATOM 2435 O O . GLU B 1 139 ? 10.742 -24.234 -15.336 1 95.75 139 GLU B O 1
ATOM 2440 N N . ILE B 1 140 ? 11.898 -22.656 -14.375 1 96 140 ILE B N 1
ATOM 2441 C CA . ILE B 1 140 ? 12.555 -22.219 -15.602 1 96 140 ILE B CA 1
ATOM 2442 C C . ILE B 1 140 ? 14.07 -22.188 -15.391 1 96 140 ILE B C 1
ATOM 2444 O O . ILE B 1 140 ? 14.578 -21.438 -14.555 1 96 140 ILE B O 1
ATOM 2448 N N . ASN B 1 141 ? 14.828 -23.031 -16.172 1 94.25 141 ASN B N 1
ATOM 2449 C CA . ASN B 1 141 ? 16.281 -23.125 -16.094 1 94.25 141 ASN B CA 1
ATOM 2450 C C . ASN B 1 141 ? 16.75 -23.422 -14.672 1 94.25 141 ASN B C 1
ATOM 2452 O O . ASN B 1 141 ? 17.656 -22.766 -14.164 1 94.25 141 ASN B O 1
ATOM 2456 N N . GLY B 1 142 ? 16.047 -24.234 -13.914 1 94 142 GLY B N 1
ATOM 2457 C CA . GLY B 1 142 ? 16.438 -24.688 -12.594 1 94 142 GLY B CA 1
ATOM 2458 C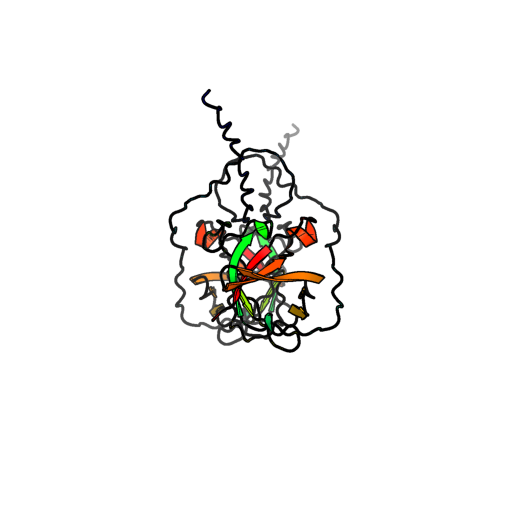 C . GLY B 1 142 ? 15.992 -23.766 -11.477 1 94 142 GLY B C 1
ATOM 2459 O O . GLY B 1 142 ? 16.297 -24 -10.312 1 94 142 GLY B O 1
ATOM 2460 N N . THR B 1 143 ? 15.328 -22.75 -11.836 1 96.19 143 THR B N 1
ATOM 2461 C CA . THR B 1 143 ? 14.852 -21.781 -10.852 1 96.19 143 THR B CA 1
ATOM 2462 C C . THR B 1 143 ? 13.328 -21.781 -10.789 1 96.19 143 THR B C 1
ATOM 2464 O O . THR B 1 143 ? 12.664 -21.812 -11.828 1 96.19 143 THR B O 1
ATOM 2467 N N . LYS B 1 144 ? 12.766 -21.75 -9.656 1 96.69 144 LYS B N 1
ATOM 2468 C CA . LYS B 1 144 ? 11.32 -21.703 -9.477 1 96.69 144 LYS B CA 1
ATOM 2469 C C . LYS B 1 144 ? 10.812 -20.266 -9.477 1 96.69 144 LYS B C 1
ATOM 2471 O O . LYS B 1 144 ? 11.367 -19.406 -8.773 1 96.69 144 LYS B O 1
ATOM 2476 N N . TYR B 1 145 ? 9.789 -20.141 -10.242 1 98.5 145 TYR B N 1
ATOM 2477 C CA . TYR B 1 145 ? 9.102 -18.859 -10.305 1 98.5 145 TYR B CA 1
ATOM 2478 C C . TYR B 1 145 ? 7.613 -19.016 -10.016 1 98.5 145 TYR B C 1
ATOM 2480 O O . TYR B 1 145 ? 6.988 -19.984 -10.461 1 98.5 145 TYR B O 1
ATOM 2488 N N . MET B 1 146 ? 7.137 -18.109 -9.266 1 98.88 146 MET B N 1
ATOM 2489 C CA . MET B 1 146 ? 5.691 -17.984 -9.094 1 98.88 146 MET B CA 1
ATOM 2490 C C . MET B 1 146 ? 5.125 -16.906 -10 1 98.88 146 MET B C 1
ATOM 2492 O O . MET B 1 146 ? 5.629 -15.773 -10.008 1 98.88 146 MET B O 1
ATOM 2496 N N . PHE B 1 147 ? 4.184 -17.203 -10.773 1 98.88 147 PHE B N 1
ATOM 2497 C CA . PHE B 1 147 ? 3.389 -16.25 -11.539 1 98.88 147 PHE B CA 1
ATOM 2498 C C . PHE B 1 147 ? 2.055 -15.984 -10.844 1 98.88 147 PHE B C 1
ATOM 2500 O O . PHE B 1 147 ? 1.214 -16.875 -10.75 1 98.88 147 PHE B O 1
ATOM 2507 N N . MET B 1 148 ? 1.891 -14.789 -10.344 1 98.88 148 MET B N 1
ATOM 2508 C CA . MET B 1 148 ? 0.714 -14.445 -9.555 1 98.88 148 MET B CA 1
ATOM 2509 C C . MET B 1 148 ? -0.078 -13.32 -10.219 1 98.88 148 MET B C 1
ATOM 2511 O O . MET B 1 148 ? 0.466 -12.25 -10.5 1 98.88 148 MET B O 1
ATOM 2515 N N . GLU B 1 149 ? -1.364 -13.562 -10.461 1 98.81 149 GLU B N 1
ATOM 2516 C CA . GLU B 1 149 ? -2.232 -12.492 -10.953 1 98.81 149 GLU B CA 1
ATOM 2517 C C . GLU B 1 149 ? -2.223 -11.297 -10.016 1 98.81 149 GLU B C 1
ATOM 2519 O O . GLU B 1 149 ? -2.287 -11.453 -8.789 1 98.81 149 GLU B O 1
ATOM 2524 N N . TRP B 1 150 ? -2.082 -10.219 -10.609 1 97.81 150 TRP B N 1
ATOM 2525 C CA . TRP B 1 150 ? -2.262 -9 -9.836 1 97.81 150 TRP B CA 1
ATOM 2526 C C . TRP B 1 150 ? -3.643 -8.398 -10.078 1 97.81 150 TRP B C 1
ATOM 2528 O O . TRP B 1 150 ? -3.857 -7.711 -11.078 1 97.81 150 TRP B O 1
ATOM 2538 N N . LYS B 1 151 ? -4.543 -8.586 -9.195 1 95.56 151 LYS B N 1
ATOM 2539 C CA . LYS B 1 151 ? -5.906 -8.078 -9.32 1 95.56 151 LYS B CA 1
ATOM 2540 C C . LYS B 1 151 ? -6.062 -6.738 -8.602 1 95.56 151 LYS B C 1
ATOM 2542 O O . LYS B 1 151 ? -6.719 -6.656 -7.562 1 95.56 151 LYS B O 1
ATOM 2547 N N . SER B 1 152 ? -5.562 -5.777 -9.25 1 89.44 152 SER B N 1
ATOM 2548 C CA . SER B 1 152 ? -5.602 -4.395 -8.781 1 89.44 152 SER B CA 1
ATOM 2549 C C . SER B 1 152 ? -6.938 -3.738 -9.102 1 89.44 152 SER B C 1
ATOM 2551 O O . SER B 1 152 ? -7.891 -4.418 -9.484 1 89.44 152 SER B O 1
ATOM 2553 N N . GLY B 1 153 ? -6.973 -2.482 -8.945 1 87.31 153 GLY B N 1
ATOM 2554 C CA . GLY B 1 153 ? -8.133 -1.709 -9.352 1 87.31 153 GLY B CA 1
ATOM 2555 C C . GLY B 1 153 ? -8.453 -1.844 -10.828 1 87.31 153 GLY B C 1
ATOM 2556 O O . GLY B 1 153 ? -9.617 -1.757 -11.227 1 87.31 153 GLY B O 1
ATOM 2557 N N . ASP B 1 154 ? -7.402 -2.07 -11.641 1 88.12 154 ASP B N 1
ATOM 2558 C CA . ASP B 1 154 ? -7.637 -2.305 -13.062 1 88.12 154 ASP B CA 1
ATOM 2559 C C . ASP B 1 154 ? -8.578 -3.486 -13.273 1 88.12 154 ASP B C 1
ATOM 2561 O O . ASP B 1 154 ? -9.43 -3.459 -14.172 1 88.12 154 ASP B O 1
ATOM 2565 N N . TYR B 1 155 ? -8.406 -4.391 -12.469 1 93.94 155 TYR B N 1
ATOM 2566 C CA . TYR B 1 155 ? -9.289 -5.551 -12.523 1 93.94 155 TYR B CA 1
ATOM 2567 C C . TYR B 1 155 ? -10.609 -5.266 -11.82 1 93.94 155 TYR B C 1
ATOM 2569 O O . TYR B 1 155 ? -11.672 -5.32 -12.438 1 93.94 155 TYR B O 1
ATOM 2577 N N . THR B 1 156 ? -10.547 -4.867 -10.562 1 93 156 THR B N 1
ATOM 2578 C CA . THR B 1 156 ? -11.734 -4.836 -9.711 1 93 156 THR B CA 1
ATOM 2579 C C . THR B 1 156 ? -12.656 -3.697 -10.117 1 93 156 THR B C 1
ATOM 2581 O O . THR B 1 156 ? -13.875 -3.789 -9.945 1 93 156 THR B O 1
ATOM 2584 N N . LEU B 1 157 ? -12.125 -2.662 -10.648 1 85.69 157 LEU B N 1
ATOM 2585 C CA . LEU B 1 157 ? -12.945 -1.493 -10.961 1 85.69 157 LEU B CA 1
ATOM 2586 C C . LEU B 1 157 ? -13.18 -1.382 -12.469 1 85.69 157 LEU B C 1
ATOM 2588 O O . LEU B 1 157 ? -14.227 -0.903 -12.906 1 85.69 157 LEU B O 1
ATOM 2592 N N . ARG B 1 158 ? -12.18 -1.894 -13.266 1 90 158 ARG B N 1
ATOM 2593 C CA . ARG B 1 158 ? -12.242 -1.614 -14.695 1 90 158 ARG B CA 1
ATOM 2594 C C . ARG B 1 158 ? -12.453 -2.896 -15.492 1 90 158 ARG B C 1
ATOM 2596 O O . ARG B 1 158 ? -12.633 -2.854 -16.719 1 90 158 ARG B O 1
ATOM 2603 N N . GLY B 1 159 ? -12.305 -3.982 -14.875 1 93 159 GLY B N 1
ATOM 2604 C CA . GLY B 1 159 ? -12.578 -5.25 -15.531 1 93 159 GLY B CA 1
ATOM 2605 C C . GLY B 1 159 ? -11.453 -5.703 -16.453 1 93 159 GLY B C 1
ATOM 2606 O O . GLY B 1 159 ? -11.672 -6.523 -17.344 1 93 159 GLY B O 1
ATOM 2607 N N . MET B 1 160 ? -10.344 -5.16 -16.266 1 94.75 160 MET B N 1
ATOM 2608 C CA . MET B 1 160 ? -9.219 -5.555 -17.094 1 94.75 160 MET B CA 1
ATOM 2609 C C . MET B 1 160 ? -8.656 -6.902 -16.656 1 94.75 160 MET B C 1
ATOM 2611 O O . MET B 1 160 ? -8.664 -7.223 -15.469 1 94.75 160 MET B O 1
ATOM 2615 N N . LYS B 1 161 ? -8.227 -7.551 -17.672 1 96.94 161 LYS B N 1
ATOM 2616 C CA . LYS B 1 161 ? -7.523 -8.789 -17.359 1 96.94 161 LYS B CA 1
ATOM 2617 C C . LYS B 1 161 ? -6.285 -8.516 -16.5 1 96.94 161 LYS B C 1
ATOM 2619 O O . LYS B 1 161 ? -5.484 -7.637 -16.828 1 96.94 161 LYS B O 1
ATOM 2624 N N . PRO B 1 162 ? -6.129 -9.266 -15.422 1 98 162 PRO B N 1
ATOM 2625 C CA . PRO B 1 162 ? -4.945 -9.023 -14.594 1 98 162 PRO B CA 1
ATOM 2626 C C . PRO B 1 162 ? -3.645 -9.391 -15.305 1 98 162 PRO B C 1
ATOM 2628 O O . PRO B 1 162 ? -3.613 -10.344 -16.094 1 98 162 PRO B O 1
ATOM 2631 N N . TRP B 1 163 ? -2.605 -8.625 -15 1 98 163 TRP B N 1
ATOM 2632 C CA . TRP B 1 163 ? -1.24 -9.016 -15.336 1 98 163 TRP B CA 1
ATOM 2633 C C . TRP B 1 163 ? -0.644 -9.898 -14.242 1 98 163 TRP B C 1
ATOM 2635 O O . TRP B 1 163 ? -1.326 -10.25 -13.281 1 98 163 TRP B O 1
ATOM 2645 N N . TYR B 1 164 ? 0.632 -10.297 -14.508 1 98.69 164 TYR B N 1
ATOM 2646 C CA . TYR B 1 164 ? 1.252 -11.219 -13.562 1 98.69 164 TYR B CA 1
ATOM 2647 C C . TYR B 1 164 ? 2.52 -10.625 -12.969 1 98.69 164 TYR B C 1
ATOM 2649 O O . TYR B 1 164 ? 3.408 -10.18 -13.695 1 98.69 164 TYR B O 1
ATOM 2657 N N . TYR B 1 165 ? 2.52 -10.617 -11.641 1 98.69 165 TYR B N 1
ATOM 2658 C CA . TYR B 1 165 ? 3.838 -10.531 -11.016 1 98.69 165 TYR B CA 1
ATOM 2659 C C . TYR B 1 165 ? 4.594 -11.852 -11.156 1 98.69 165 TYR B C 1
ATOM 2661 O O . TYR B 1 165 ? 4.02 -12.922 -10.969 1 98.69 165 TYR B O 1
ATOM 2669 N N . VAL B 1 166 ? 5.812 -11.742 -11.508 1 98.88 166 VAL B N 1
ATOM 2670 C CA . VAL B 1 166 ? 6.723 -12.883 -11.484 1 98.88 166 VAL B CA 1
ATOM 2671 C C . VAL B 1 166 ? 7.625 -12.789 -10.25 1 98.88 166 VAL B C 1
ATOM 2673 O O . VAL B 1 166 ? 8.352 -11.812 -10.078 1 98.88 166 VAL B O 1
ATOM 2676 N N . LEU B 1 167 ? 7.516 -13.812 -9.406 1 98.69 167 LEU B N 1
ATOM 2677 C CA . LEU B 1 167 ? 8.266 -13.812 -8.156 1 98.69 167 LEU B CA 1
ATOM 2678 C C . LEU B 1 167 ? 9.203 -15.008 -8.086 1 98.69 167 LEU B C 1
ATOM 2680 O O . LEU B 1 167 ? 8.867 -16.094 -8.562 1 98.69 167 LEU B O 1
ATOM 2684 N N . LYS B 1 168 ? 10.305 -14.734 -7.562 1 98.25 168 LYS B N 1
ATOM 2685 C CA . LYS B 1 168 ? 11.312 -15.773 -7.379 1 98.25 168 LYS B CA 1
ATOM 2686 C C . LYS B 1 168 ? 11.453 -16.141 -5.902 1 98.25 168 LYS B C 1
ATOM 2688 O O . LYS B 1 168 ? 11.445 -15.273 -5.035 1 98.25 168 LYS B O 1
ATOM 2693 N N . ALA B 1 169 ? 11.555 -17.422 -5.668 1 95.25 169 ALA B N 1
ATOM 2694 C CA . ALA B 1 169 ? 11.742 -17.875 -4.289 1 95.25 169 ALA B CA 1
ATOM 2695 C C . ALA B 1 169 ? 13.039 -17.312 -3.705 1 95.25 169 ALA B C 1
ATOM 2697 O O . ALA B 1 169 ? 14.078 -17.328 -4.367 1 95.25 169 ALA B O 1
ATOM 2698 N N . SER B 1 170 ? 12.797 -16.719 -2.467 1 88.5 170 SER B N 1
ATOM 2699 C CA . SER B 1 170 ? 13.984 -16.203 -1.797 1 88.5 170 SER B CA 1
ATOM 2700 C C . SER B 1 170 ? 14.836 -17.328 -1.22 1 88.5 170 SER B C 1
ATOM 2702 O O . SER B 1 170 ? 14.297 -18.328 -0.748 1 88.5 170 SER B O 1
ATOM 2704 N N . LYS B 1 171 ? 16.125 -17.328 -1.403 1 71.5 171 LYS B N 1
ATOM 2705 C CA . LYS B 1 171 ? 17.062 -18.344 -0.917 1 71.5 171 LYS B CA 1
ATOM 2706 C C . LYS B 1 171 ? 17.266 -18.219 0.588 1 71.5 171 LYS B C 1
ATOM 2708 O O . LYS B 1 171 ? 17.156 -17.125 1.148 1 71.5 171 LYS B O 1
#

Secondary struct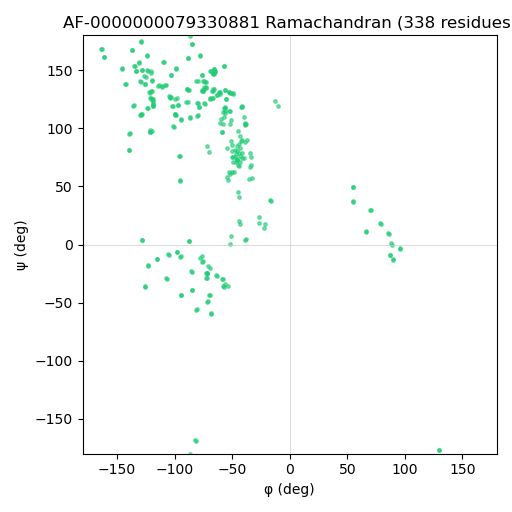ure (DSSP, 8-state):
-------------------------------------------------PPP---TTT-EEEEEEEEESSGGG-BTTB----S--SEEEEEE-STTEEEPPEETTB---S-SEEEEEEEETTEEEETTTTEEEEEEEEEETTEEEEEEEE--HHHHTT-PPPEEEEEEE--/-------------------------------------------------PPP---TTT-EEEEEEEEESSGGG-BTTB----S--SEEEEEE-STTEEEPPEETTB---S-SEEEEEEEETTEEEETTTTEEEEEEEEEETTEEEEEEEE--HHHHTT-PPPEEEEEEE--

Solvent-accessible surface area (backbone atoms only — not comparable to full-atom values): 20219 Å² total; per-residue (Å²): 135,85,78,79,76,76,73,74,73,73,72,72,71,70,74,70,74,74,58,79,64,70,66,75,76,76,70,81,69,85,66,72,70,69,73,68,78,62,64,87,66,72,60,52,67,47,81,66,85,67,75,82,38,88,45,80,85,64,51,41,45,30,34,52,66,38,47,32,74,45,81,83,67,63,44,93,96,47,64,73,46,85,58,83,67,50,64,43,32,43,28,37,40,77,94,37,36,21,22,35,53,23,30,67,90,42,80,43,85,61,63,55,70,27,91,48,37,35,42,29,60,51,33,42,31,31,67,78,63,29,34,50,27,46,41,50,77,44,73,58,97,90,39,56,32,37,42,30,44,45,73,44,62,48,23,30,69,64,67,40,81,51,33,26,38,31,23,31,65,60,133,135,85,78,79,76,75,74,74,74,73,73,73,72,69,74,69,70,69,56,76,65,77,66,78,76,76,71,79,70,83,66,72,75,68,69,66,77,62,64,86,65,72,61,51,66,48,81,66,85,68,75,82,38,88,44,80,87,64,50,42,46,31,34,50,66,38,47,32,73,45,83,83,68,62,43,94,95,47,66,74,46,85,51,82,66,50,63,42,31,45,26,36,40,78,93,37,36,21,22,35,52,24,30,68,89,43,80,45,87,61,64,54,69,27,92,47,37,35,40,30,60,50,31,42,31,30,68,79,62,30,34,51,26,46,42,49,77,45,74,57,96,90,39,57,32,38,40,29,42,44,74,45,63,43,25,30,69,60,66,40,82,51,34,26,39,31,22,32,67,60,130

Radius of gyration: 23.01 Å; Cα contacts (8 Å, |Δi|>4): 639; chains: 2; bounding box: 46×80×80 Å

Sequence (342 aa):
MIKDFKKSTKRLYALAAACLIISGGASLIGAKVYASTTSIESKIQDKIDYPFLNDSEAVGKWETVDFVKEIDDFKPGEKQWKGGDYLKSITIIQDGKMAQPDVQGMPSDEKTLASWLTWTKGYIISSADKTASQYTIKEINGTKYMFMEWKSGDYTLRGMKPWYYVLKASKMIKDFKKSTKRLYALAAACLIISGGASLIGAKVYASTTSIESKIQDKIDYPFLNDSEAVGKWETVDFVKEIDDFKPGEKQWKGGDYLKSITIIQDGKMAQPDVQGMPSDEKTLASWLTWTKGYIISSADKTASQYTIKEINGTKYMFMEWKSGDYTLRGMKPWYYVLKASK

Organism: NCBI:txid704125

Nearest PDB structures (foldseek):
  4lqz-assembly1_A  TM=3.565E-01  e=1.808E-01  Staphylococcus aureus subsp. aureus Mu50
  4pn0-assembly2_C  TM=2.736E-01  e=3.685E+00  Schizosaccharomyces pombe
  8fkv-assembly1_NM  TM=3.770E-01  e=1.075E-01  Homo sapiens
  4lqz-assembly1_A  TM=3.567E-01  e=1.504E-01  Staphylococcus aureus subsp. aureus Mu50
  2i52-assembly1_D  TM=4.953E-01  e=5.400E+00  Picrophilus oshimae DSM 9789

pLDDT: mean 79.24, std 29.3, range [21.03, 98.94]